Protein AF-0000000069239608 (afdb_homodimer)

Foldseek 3Di:
DPPPVPPPPDLVVCLQPQADDDALVVSVVVNCVSVVVDPDDDQVRSQVSSLVRYDPQLSVQLVVVPDDGNVVSSVSSNVSVVVVVVVVVVVVPPPPPPPPPPPPPPPPPPDPPPPPDD/DPPDVPPPPDLVVCLQPQADDDALVVSVVVNCVSVVVDPDDDQVRSQVSSLVRYDPQLSVQLVVVPDDGNVVSSVSSNVSVVVVVVVVVVVVPPPPPPPPPPPPPPPPPPDPPPPPDD

Secondary structure (DSSP, 8-state):
------S---HHHHHHH---SS-HHHHHHHHHHHHTT--S--HHHHHHHHHHTS-HHHHHHHHHH--SSHHHHHHHHHHHHHHHHHHHHHHHHHT-----------------------/------S---HHHHHHH---SS-HHHHHHHHHHHHTT--S--HHHHHHHHHHTS-HHHHHHHHHH--SSHHHHHHHHHHHHHHHHHHHHHHHHHT-----------------------

Structure (mmCIF, N/CA/C/O backbone):
data_AF-0000000069239608-model_v1
#
loop_
_entity.id
_entity.type
_entity.pdbx_description
1 polymer 'Retrotransposon gag domain-containing protein'
#
loop_
_atom_site.group_PDB
_atom_site.id
_atom_site.type_symbol
_atom_site.label_atom_id
_atom_site.label_alt_id
_atom_site.label_comp_id
_atom_site.label_asym_id
_atom_site.label_entity_id
_atom_site.label_seq_id
_atom_site.pdbx_PDB_ins_code
_atom_site.Cartn_x
_atom_site.Cartn_y
_atom_site.Cartn_z
_atom_site.occupancy
_atom_site.B_iso_or_equiv
_atom_site.auth_seq_id
_atom_site.auth_comp_id
_atom_site.auth_asym_id
_atom_site.auth_atom_id
_atom_site.pdbx_PDB_model_num
ATOM 1 N N . MET A 1 1 ? -9.203 -3.242 -34.031 1 23.41 1 MET A N 1
ATOM 2 C CA . MET A 1 1 ? -8.328 -4.07 -33.188 1 23.41 1 MET A CA 1
ATOM 3 C C . MET A 1 1 ? -8.484 -3.736 -31.719 1 23.41 1 MET A C 1
ATOM 5 O O . MET A 1 1 ? -8.289 -2.588 -31.312 1 23.41 1 MET A O 1
ATOM 9 N N . ARG A 1 2 ? -9.516 -4.086 -31.125 1 27.66 2 ARG A N 1
ATOM 10 C CA . ARG A 1 2 ? -9.797 -3.834 -29.719 1 27.66 2 ARG A CA 1
ATOM 11 C C . ARG A 1 2 ? -8.594 -4.195 -28.844 1 27.66 2 ARG A C 1
ATOM 13 O O . ARG A 1 2 ? -8.117 -5.332 -28.875 1 27.66 2 ARG A O 1
ATOM 20 N N . ILE A 1 3 ? -7.66 -3.359 -28.891 1 32.62 3 ILE A N 1
ATOM 21 C CA . ILE A 1 3 ? -6.465 -3.553 -28.078 1 32.62 3 ILE A CA 1
ATOM 22 C C . ILE A 1 3 ? -6.848 -4.184 -26.75 1 32.62 3 ILE A C 1
ATOM 24 O O . ILE A 1 3 ? -7.754 -3.703 -26.062 1 32.62 3 ILE A O 1
ATOM 28 N N . ALA A 1 4 ? -6.863 -5.414 -26.641 1 37.25 4 ALA A N 1
ATOM 29 C CA . ALA A 1 4 ? -7.031 -6.172 -25.406 1 37.25 4 ALA A CA 1
ATOM 30 C C . ALA A 1 4 ? -6.555 -5.371 -24.203 1 37.25 4 ALA A C 1
ATOM 32 O O . ALA A 1 4 ? -5.609 -4.586 -24.297 1 37.25 4 ALA A O 1
ATOM 33 N N . PRO A 1 5 ? -7.43 -4.898 -23.422 1 39.94 5 PRO A N 1
ATOM 34 C CA . PRO A 1 5 ? -6.934 -4.156 -22.266 1 39.94 5 PRO A CA 1
ATOM 35 C C . PRO A 1 5 ? -5.531 -4.594 -21.844 1 39.94 5 PRO A C 1
ATOM 37 O O . PRO A 1 5 ? -5.277 -5.789 -21.672 1 39.94 5 PRO A O 1
ATOM 40 N N . THR A 1 6 ? -4.43 -4.262 -22.609 1 42.94 6 THR A N 1
ATOM 41 C CA . THR A 1 6 ? -3.02 -4.547 -22.359 1 42.94 6 THR A CA 1
ATOM 42 C C . THR A 1 6 ? -2.797 -5.004 -20.922 1 42.94 6 THR A C 1
ATOM 44 O O . THR A 1 6 ? -3.752 -5.148 -20.156 1 42.94 6 THR A O 1
ATOM 47 N N . ALA A 1 7 ? -1.534 -4.512 -20.234 1 46.53 7 ALA A N 1
ATOM 48 C CA . ALA A 1 7 ? -0.983 -4.727 -18.906 1 46.53 7 ALA A CA 1
ATOM 49 C C . ALA A 1 7 ? -2.043 -4.496 -17.828 1 46.53 7 ALA A C 1
ATOM 51 O O . ALA A 1 7 ? -2.781 -3.512 -17.875 1 46.53 7 ALA A O 1
ATOM 52 N N . PHE A 1 8 ? -2.719 -5.621 -17.328 1 56 8 PHE A N 1
ATOM 53 C CA . PHE A 1 8 ? -3.787 -5.715 -16.344 1 56 8 PHE A CA 1
ATOM 54 C C . PHE A 1 8 ? -3.799 -4.492 -15.438 1 56 8 PHE A C 1
ATOM 56 O O . PHE A 1 8 ? -2.859 -4.27 -14.672 1 56 8 PHE A O 1
ATOM 63 N N . ASP A 1 9 ? -4.344 -3.398 -15.938 1 69.12 9 ASP A N 1
ATOM 64 C CA . ASP A 1 9 ? -4.621 -2.223 -15.117 1 69.12 9 ASP A CA 1
ATOM 65 C C . ASP A 1 9 ? -5.402 -2.598 -13.867 1 69.12 9 ASP A C 1
ATOM 67 O O . ASP A 1 9 ? -6.496 -3.164 -13.953 1 69.12 9 ASP A O 1
ATOM 71 N N . ASP A 1 10 ? -4.723 -2.744 -12.875 1 84.44 10 ASP A N 1
ATOM 72 C CA . ASP A 1 10 ? -5.352 -3.008 -11.578 1 84.44 10 ASP A CA 1
ATOM 73 C C . ASP A 1 10 ? -5.391 -1.746 -10.719 1 84.44 10 ASP A C 1
ATOM 75 O O . ASP A 1 10 ? -4.578 -1.59 -9.805 1 84.44 10 ASP A O 1
ATOM 79 N N . PRO A 1 11 ? -6.438 -0.891 -11.062 1 88.94 11 PRO A N 1
ATOM 80 C CA . PRO A 1 11 ? -6.547 0.342 -10.281 1 88.94 11 PRO A CA 1
ATOM 81 C C . PRO A 1 11 ? -6.648 0.078 -8.781 1 88.94 11 PRO A C 1
ATOM 83 O O . PRO A 1 11 ? -6.203 0.9 -7.973 1 88.94 11 PRO A O 1
ATOM 86 N N . ARG A 1 12 ? -7.211 -1.028 -8.484 1 91.25 12 ARG A N 1
ATOM 87 C CA . ARG A 1 12 ? -7.332 -1.377 -7.074 1 91.25 12 ARG A CA 1
ATOM 88 C C . ARG A 1 12 ? -5.961 -1.594 -6.441 1 91.25 12 ARG A C 1
ATOM 90 O O . ARG A 1 12 ? -5.668 -1.036 -5.383 1 91.25 12 ARG A O 1
ATOM 97 N N . GLY A 1 13 ? -5.199 -2.385 -7.16 1 92.12 13 GLY A N 1
ATOM 98 C CA . GLY A 1 13 ? -3.84 -2.602 -6.691 1 92.12 13 GLY A CA 1
ATOM 99 C C . GLY A 1 13 ? -3.029 -1.323 -6.602 1 92.12 13 GLY A C 1
ATOM 100 O O . GLY A 1 13 ? -2.293 -1.114 -5.637 1 92.12 13 GLY A O 1
ATOM 101 N N . LYS A 1 14 ? -3.188 -0.444 -7.555 1 93.38 14 LYS A N 1
ATOM 102 C CA . LYS A 1 14 ? -2.479 0.833 -7.566 1 93.38 14 LYS A CA 1
ATOM 103 C C . LYS A 1 14 ? -2.895 1.702 -6.383 1 93.38 14 LYS A C 1
ATOM 105 O O . LYS A 1 14 ? -2.055 2.363 -5.77 1 93.38 14 LYS A O 1
ATOM 110 N N . LEU A 1 15 ? -4.137 1.698 -6.059 1 95.88 15 LEU A N 1
ATOM 111 C CA . LEU A 1 15 ? -4.641 2.48 -4.938 1 95.88 15 LEU A CA 1
ATOM 112 C C . LEU A 1 15 ? -4.07 1.969 -3.619 1 95.88 15 LEU A C 1
ATOM 114 O O . LEU A 1 15 ? -3.645 2.76 -2.771 1 95.88 15 LEU A O 1
ATOM 118 N N . PHE A 1 16 ? -4.07 0.671 -3.484 1 95.25 16 PHE A N 1
ATOM 119 C CA . PHE A 1 16 ? -3.641 0.072 -2.227 1 95.25 16 PHE A CA 1
ATOM 120 C C . PHE A 1 16 ? -2.16 0.34 -1.976 1 95.25 16 PHE A C 1
ATOM 122 O O . PHE A 1 16 ? -1.738 0.501 -0.829 1 95.25 16 PHE A O 1
ATOM 129 N N . LYS A 1 17 ? -1.43 0.431 -3.023 1 95.31 17 LYS A N 1
ATOM 130 C CA . LYS A 1 17 ? 0.013 0.566 -2.85 1 95.31 17 LYS A CA 1
ATOM 131 C C . LYS A 1 17 ? 0.446 2.025 -2.955 1 95.31 17 LYS A C 1
ATOM 133 O O . LYS A 1 17 ? 1.619 2.348 -2.754 1 95.31 17 LYS A O 1
ATOM 138 N N . LEU A 1 18 ? -0.485 2.926 -3.223 1 96.31 18 LEU A N 1
ATOM 139 C CA . LEU A 1 18 ? -0.18 4.348 -3.359 1 96.31 18 LEU A CA 1
ATOM 140 C C . LEU A 1 18 ? 0.317 4.926 -2.037 1 96.31 18 LEU A C 1
ATOM 142 O O . LEU A 1 18 ? -0.26 4.656 -0.982 1 96.31 18 LEU A O 1
ATOM 146 N N . THR A 1 19 ? 1.419 5.609 -2.117 1 96.44 19 THR A N 1
ATOM 147 C CA . THR A 1 19 ? 1.979 6.293 -0.956 1 96.44 19 THR A CA 1
ATOM 148 C C . THR A 1 19 ? 2.332 7.734 -1.296 1 96.44 19 THR A C 1
ATOM 150 O O . THR A 1 19 ? 2.51 8.078 -2.467 1 96.44 19 THR A O 1
ATOM 153 N N . GLN A 1 20 ? 2.449 8.438 -0.273 1 95.44 20 GLN A N 1
ATOM 154 C CA . GLN A 1 20 ? 2.824 9.844 -0.424 1 95.44 20 GLN A CA 1
ATOM 155 C C . GLN A 1 20 ? 4.277 9.977 -0.875 1 95.44 20 GLN A C 1
ATOM 157 O O . GLN A 1 20 ? 5.191 9.5 -0.194 1 95.44 20 GLN A O 1
ATOM 162 N N . SER A 1 21 ? 4.484 10.695 -1.955 1 91.25 21 SER A N 1
ATOM 163 C CA . SER A 1 21 ? 5.84 10.867 -2.465 1 91.25 21 SER A CA 1
ATOM 164 C C . SER A 1 21 ? 6.324 12.305 -2.27 1 91.25 21 SER A C 1
ATOM 166 O O . SER A 1 21 ? 7.527 12.547 -2.145 1 91.25 21 SER A O 1
ATOM 168 N N . THR A 1 22 ? 5.406 13.258 -2.344 1 92.88 22 THR A N 1
ATOM 169 C CA . THR A 1 22 ? 5.797 14.648 -2.201 1 92.88 22 THR A CA 1
ATOM 170 C C . THR A 1 22 ? 4.957 15.344 -1.13 1 92.88 22 THR A C 1
ATOM 172 O O . THR A 1 22 ? 5.184 15.148 0.066 1 92.88 22 THR A O 1
ATOM 175 N N . THR A 1 23 ? 3.906 16.109 -1.593 1 94.62 23 THR A N 1
ATOM 176 C CA . THR A 1 23 ? 3.053 16.812 -0.647 1 94.62 23 THR A CA 1
ATOM 177 C C . THR A 1 23 ? 1.754 16.047 -0.407 1 94.62 23 THR A C 1
ATOM 179 O O . THR A 1 23 ? 1.366 15.211 -1.218 1 94.62 23 THR A O 1
ATOM 182 N N . VAL A 1 24 ? 1.089 16.406 0.625 1 97.38 24 VAL A N 1
ATOM 183 C CA . VAL A 1 24 ? -0.197 15.797 0.953 1 97.38 24 VAL A CA 1
ATOM 184 C C . VAL A 1 24 ? -1.214 16.125 -0.139 1 97.38 24 VAL A C 1
ATOM 186 O O . VAL A 1 24 ? -2.033 15.273 -0.502 1 97.38 24 VAL A O 1
ATOM 189 N N . THR A 1 25 ? -1.153 17.328 -0.672 1 96.44 25 THR A N 1
ATOM 190 C CA . THR A 1 25 ? -2.086 17.75 -1.71 1 96.44 25 THR A CA 1
ATOM 191 C C . THR A 1 25 ? -1.919 16.906 -2.967 1 96.44 25 THR A C 1
ATOM 193 O O . THR A 1 25 ? -2.906 16.453 -3.553 1 96.44 25 THR A O 1
ATOM 196 N N . THR A 1 26 ? -0.69 16.719 -3.416 1 97.25 26 THR A N 1
ATOM 197 C CA . THR A 1 26 ? -0.428 15.883 -4.582 1 97.25 26 THR A CA 1
ATOM 198 C C . THR A 1 26 ? -0.883 14.445 -4.328 1 97.25 26 THR A C 1
ATOM 200 O O . THR A 1 26 ? -1.518 13.828 -5.188 1 97.25 26 THR A O 1
ATOM 203 N N . TYR A 1 27 ? -0.475 13.961 -3.217 1 97.75 27 TYR A N 1
ATOM 204 C CA . TYR A 1 27 ? -0.875 12.617 -2.826 1 97.75 27 TYR A CA 1
ATOM 205 C C . TYR A 1 27 ? -2.393 12.469 -2.838 1 97.75 27 TYR A C 1
ATOM 207 O O . TYR A 1 27 ? -2.924 11.484 -3.346 1 97.75 27 TYR A O 1
ATOM 215 N N . LEU A 1 28 ? -3.164 13.414 -2.242 1 97.94 28 LEU A N 1
ATOM 216 C CA . LEU A 1 28 ? -4.621 13.383 -2.203 1 97.94 28 LEU A CA 1
ATOM 217 C C . LEU A 1 28 ? -5.203 13.344 -3.613 1 97.94 28 LEU A C 1
ATOM 219 O O . LEU A 1 28 ? -6.137 12.594 -3.885 1 97.94 28 LEU A O 1
ATOM 223 N N . THR A 1 29 ? -4.684 14.156 -4.461 1 97.69 29 THR A N 1
ATOM 224 C CA . THR A 1 29 ? -5.164 14.211 -5.84 1 97.69 29 THR A CA 1
ATOM 225 C C . THR A 1 29 ? -5 12.859 -6.527 1 97.69 29 THR A C 1
ATOM 227 O O . THR A 1 29 ? -5.93 12.367 -7.164 1 97.69 29 THR A O 1
ATOM 230 N N . GLU A 1 30 ? -3.842 12.25 -6.449 1 97.5 30 GLU A N 1
ATOM 231 C CA . GLU A 1 30 ? -3.586 10.938 -7.031 1 97.5 30 GLU A CA 1
ATOM 232 C C . GLU A 1 30 ? -4.516 9.883 -6.441 1 97.5 30 GLU A C 1
ATOM 234 O O . GLU A 1 30 ? -5.027 9.023 -7.164 1 97.5 30 GLU A O 1
ATOM 239 N N . PHE A 1 31 ? -4.695 9.961 -5.18 1 97.75 31 PHE A N 1
ATOM 240 C CA . PHE A 1 31 ? -5.559 9.023 -4.473 1 97.75 31 PHE A CA 1
ATOM 241 C C . PHE A 1 31 ? -6.992 9.117 -4.98 1 97.75 31 PHE A C 1
ATOM 243 O O . PHE A 1 31 ? -7.625 8.102 -5.266 1 97.75 31 PHE A O 1
ATOM 250 N N . GLU A 1 32 ? -7.504 10.305 -5.078 1 97.06 32 GLU A N 1
ATOM 251 C CA . GLU A 1 32 ? -8.883 10.523 -5.5 1 97.06 32 GLU A CA 1
ATOM 252 C C . GLU A 1 32 ? -9.102 10.062 -6.941 1 97.06 32 GLU A C 1
ATOM 254 O O . GLU A 1 32 ? -10.156 9.523 -7.273 1 97.06 32 GLU A O 1
ATOM 259 N N . VAL A 1 33 ? -8.141 10.273 -7.773 1 96.44 33 VAL A N 1
ATOM 260 C CA . VAL A 1 33 ? -8.227 9.836 -9.164 1 96.44 33 VAL A CA 1
ATOM 261 C C . VAL A 1 33 ? -8.414 8.32 -9.219 1 96.44 33 VAL A C 1
ATOM 263 O O . VAL A 1 33 ? -9.266 7.824 -9.961 1 96.44 33 VAL A O 1
ATOM 266 N N . LEU A 1 34 ? -7.691 7.629 -8.445 1 95.69 34 LEU A N 1
ATOM 267 C CA . LEU A 1 34 ? -7.77 6.176 -8.422 1 95.69 34 LEU A CA 1
ATOM 268 C C . LEU A 1 34 ? -9.047 5.711 -7.727 1 95.69 34 LEU A C 1
ATOM 270 O O . LEU A 1 34 ? -9.727 4.805 -8.219 1 95.69 34 LEU A O 1
ATOM 274 N N . ALA A 1 35 ? -9.344 6.352 -6.562 1 96 35 ALA A N 1
ATOM 275 C CA . ALA A 1 35 ? -10.516 5.961 -5.777 1 96 35 ALA A CA 1
ATOM 276 C C . ALA A 1 35 ? -11.797 6.121 -6.586 1 96 35 ALA A C 1
ATOM 278 O O . ALA A 1 35 ? -12.734 5.332 -6.438 1 96 35 ALA A O 1
ATOM 279 N N . ASN A 1 36 ? -11.828 7.074 -7.371 1 94.81 36 ASN A N 1
ATOM 280 C CA . ASN A 1 36 ? -13.023 7.359 -8.164 1 94.81 36 ASN A CA 1
ATOM 281 C C . ASN A 1 36 ? -13.234 6.312 -9.25 1 94.81 36 ASN A C 1
ATOM 283 O O . ASN A 1 36 ? -14.336 6.18 -9.789 1 94.81 36 ASN A O 1
ATOM 287 N N . ARG A 1 37 ? -12.211 5.633 -9.562 1 91.25 37 ARG A N 1
ATOM 288 C CA . ARG A 1 37 ? -12.305 4.59 -10.578 1 91.25 37 ARG A CA 1
ATOM 289 C C . ARG A 1 37 ? -12.773 3.273 -9.969 1 91.25 37 ARG A C 1
ATOM 291 O O . ARG A 1 37 ? -13.109 2.334 -10.695 1 91.25 37 ARG A O 1
ATOM 298 N N . LEU A 1 38 ? -12.773 3.32 -8.711 1 89.69 38 LEU A N 1
ATOM 299 C CA . LEU A 1 38 ? -13.039 2.049 -8.047 1 89.69 38 LEU A CA 1
ATOM 300 C C . LEU A 1 38 ? -14.461 2.01 -7.5 1 89.69 38 LEU A C 1
ATOM 302 O O . LEU A 1 38 ? -15.008 3.043 -7.113 1 89.69 38 LEU A O 1
ATOM 306 N N . GLU A 1 39 ? -15 0.802 -7.582 1 85.75 39 GLU A N 1
ATOM 307 C CA . GLU A 1 39 ? -16.281 0.527 -6.949 1 85.75 39 GLU A CA 1
ATOM 308 C C . GLU A 1 39 ? -16.172 -0.595 -5.922 1 85.75 39 GLU A C 1
ATOM 310 O O . GLU A 1 39 ? -15.281 -1.445 -6.023 1 85.75 39 GLU A O 1
ATOM 315 N N . GLY A 1 40 ? -17 -0.472 -4.855 1 86.69 40 GLY A N 1
ATOM 316 C CA . GLY A 1 40 ? -17.125 -1.608 -3.957 1 86.69 40 GLY A CA 1
ATOM 317 C C . GLY A 1 40 ? -16.297 -1.471 -2.697 1 86.69 40 GLY A C 1
ATOM 318 O O . GLY A 1 40 ? -16.406 -2.287 -1.781 1 86.69 40 GLY A O 1
ATOM 319 N N . LEU A 1 41 ? -15.43 -0.512 -2.594 1 89.31 41 LEU A N 1
ATOM 320 C CA . LEU A 1 41 ? -14.688 -0.279 -1.357 1 89.31 41 LEU A CA 1
ATOM 321 C C . LEU A 1 41 ? -15.477 0.635 -0.42 1 89.31 41 LEU A C 1
ATOM 323 O O . LEU A 1 41 ? -16.078 1.617 -0.862 1 89.31 41 LEU A O 1
ATOM 327 N N . SER A 1 42 ? -15.5 0.244 0.789 1 90.75 42 SER A N 1
ATOM 328 C CA . SER A 1 42 ? -16.172 1.074 1.777 1 90.75 42 SER A CA 1
ATOM 329 C C . SER A 1 42 ? -15.398 2.354 2.057 1 90.75 42 SER A C 1
ATOM 331 O O . SER A 1 42 ? -14.18 2.406 1.84 1 90.75 42 SER A O 1
ATOM 333 N N . ASP A 1 43 ? -16.078 3.348 2.658 1 91.81 43 ASP A N 1
ATOM 334 C CA . ASP A 1 43 ? -15.43 4.598 3.037 1 91.81 43 ASP A CA 1
ATOM 335 C C . ASP A 1 43 ? -14.367 4.363 4.105 1 91.81 43 ASP A C 1
ATOM 337 O O . ASP A 1 43 ? -13.328 5.027 4.113 1 91.81 43 ASP A O 1
ATOM 341 N N . ALA A 1 44 ? -14.656 3.451 4.898 1 91.31 44 ALA A N 1
ATOM 342 C CA . ALA A 1 44 ? -13.711 3.129 5.965 1 91.31 44 ALA A CA 1
ATOM 343 C C . ALA A 1 44 ? -12.438 2.516 5.402 1 91.31 44 ALA A C 1
ATOM 345 O O . ALA A 1 44 ? -11.336 2.824 5.867 1 91.31 44 ALA A O 1
ATOM 346 N N . ASP A 1 45 ? -12.641 1.66 4.41 1 92.38 45 ASP A N 1
ATOM 347 C CA . ASP A 1 45 ? -11.477 1.046 3.775 1 92.38 45 ASP A CA 1
ATOM 348 C C . ASP A 1 45 ? -10.648 2.084 3.025 1 92.38 45 ASP A C 1
ATOM 350 O O . ASP A 1 45 ? -9.422 2.068 3.088 1 92.38 45 ASP A O 1
ATOM 354 N N . LEU A 1 46 ? -11.352 2.971 2.395 1 95 46 LEU A N 1
ATOM 355 C CA . LEU A 1 46 ? -10.672 4.023 1.654 1 95 46 LEU A CA 1
ATOM 356 C C . LEU A 1 46 ? -9.922 4.953 2.602 1 95 46 LEU A C 1
ATOM 358 O O . LEU A 1 46 ? -8.789 5.363 2.312 1 95 46 LEU A O 1
ATOM 362 N N . LEU A 1 47 ? -10.516 5.25 3.678 1 95.94 47 LEU A N 1
ATOM 363 C CA . LEU A 1 47 ? -9.875 6.109 4.672 1 95.94 47 LEU A CA 1
ATOM 364 C C . LEU A 1 47 ? -8.617 5.457 5.227 1 95.94 47 LEU A C 1
ATOM 366 O O . LEU A 1 47 ? -7.566 6.098 5.309 1 95.94 47 LEU A O 1
ATOM 370 N N . SER A 1 48 ? -8.711 4.223 5.609 1 94.44 48 SER A N 1
ATOM 371 C CA . SER A 1 48 ? -7.555 3.496 6.125 1 94.44 48 SER A CA 1
ATOM 372 C C . SER A 1 48 ? -6.434 3.436 5.094 1 94.44 48 SER A C 1
ATOM 374 O O . SER A 1 48 ? -5.258 3.584 5.438 1 94.44 48 SER A O 1
ATOM 376 N N . CYS A 1 49 ? -6.801 3.191 3.859 1 96.06 49 CYS A N 1
ATOM 377 C CA . CYS A 1 49 ? -5.832 3.145 2.771 1 96.06 49 CYS A CA 1
ATOM 378 C C . CYS A 1 49 ? -5.129 4.484 2.609 1 96.06 49 CYS A C 1
ATOM 380 O O . CYS A 1 49 ? -3.91 4.535 2.428 1 96.06 49 CYS A O 1
ATOM 382 N N . PHE A 1 50 ? -5.855 5.578 2.697 1 97.62 50 PHE A N 1
ATOM 383 C CA . PHE A 1 50 ? -5.289 6.914 2.568 1 97.62 50 PHE A CA 1
ATOM 384 C C . PHE A 1 50 ? -4.309 7.199 3.699 1 97.62 50 PHE A C 1
ATOM 386 O O . PHE A 1 50 ? -3.17 7.605 3.455 1 97.62 50 PHE A O 1
ATOM 393 N N . ILE A 1 51 ? -4.758 6.961 4.844 1 96.94 51 ILE A N 1
ATOM 394 C CA . ILE A 1 51 ? -3.971 7.297 6.023 1 96.94 51 ILE A CA 1
ATOM 395 C C . ILE A 1 51 ? -2.682 6.477 6.035 1 96.94 51 ILE A C 1
ATOM 397 O O . ILE A 1 51 ? -1.603 7.008 6.309 1 96.94 51 ILE A O 1
ATOM 401 N N . SER A 1 52 ? -2.812 5.23 5.699 1 95.94 52 SER A N 1
ATOM 402 C CA . SER A 1 52 ? -1.662 4.336 5.75 1 95.94 52 SER A CA 1
ATOM 403 C C . SER A 1 52 ? -0.621 4.715 4.699 1 95.94 52 SER A C 1
ATOM 405 O O . SER A 1 52 ? 0.522 4.254 4.758 1 95.94 52 SER A O 1
ATOM 407 N N . GLY A 1 53 ? -1.021 5.5 3.711 1 97.44 53 GLY A N 1
ATOM 408 C CA . GLY A 1 53 ? -0.107 5.902 2.656 1 97.44 53 GLY A CA 1
ATOM 409 C C . GLY A 1 53 ? 0.638 7.184 2.969 1 97.44 53 GLY A C 1
ATOM 410 O O . GLY A 1 53 ? 1.529 7.59 2.221 1 97.44 53 GLY A O 1
ATOM 411 N N . LEU A 1 54 ? 0.375 7.816 4.043 1 96.56 54 LEU A N 1
ATOM 412 C CA . LEU A 1 54 ? 1.037 9.055 4.441 1 96.56 54 LEU A CA 1
ATOM 413 C C . LEU A 1 54 ? 2.463 8.781 4.91 1 96.56 54 LEU A C 1
ATOM 415 O O . LEU A 1 54 ? 2.756 7.699 5.422 1 96.56 54 LEU A O 1
ATOM 419 N N . LYS A 1 55 ? 3.289 9.812 4.809 1 94.69 55 LYS A N 1
ATOM 420 C CA . LYS A 1 55 ? 4.648 9.719 5.332 1 94.69 55 LYS A CA 1
ATOM 421 C C . LYS A 1 55 ? 4.641 9.523 6.844 1 94.69 55 LYS A C 1
ATOM 423 O O . LYS A 1 55 ? 3.77 10.055 7.539 1 94.69 55 LYS A O 1
ATOM 428 N N . SER A 1 56 ? 5.664 8.984 7.328 1 91.12 56 SER A N 1
ATOM 429 C CA . SER A 1 56 ? 5.738 8.547 8.719 1 91.12 56 SER A CA 1
ATOM 430 C C . SER A 1 56 ? 5.52 9.719 9.672 1 91.12 56 S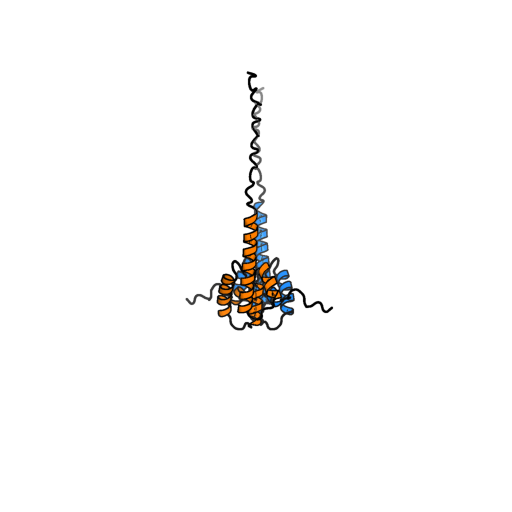ER A C 1
ATOM 432 O O . SER A 1 56 ? 4.781 9.594 10.656 1 91.12 56 SER A O 1
ATOM 434 N N . ASN A 1 57 ? 6.152 10.828 9.414 1 87.75 57 ASN A N 1
ATOM 435 C CA . ASN A 1 57 ? 6.047 11.977 10.297 1 87.75 57 ASN A CA 1
ATOM 436 C C . ASN A 1 57 ? 4.629 12.547 10.312 1 87.75 57 ASN A C 1
ATOM 438 O O . ASN A 1 57 ? 4.195 13.125 11.312 1 87.75 57 ASN A O 1
ATOM 442 N N . VAL A 1 58 ? 3.928 12.406 9.234 1 94.31 58 VAL A N 1
ATOM 443 C CA . VAL A 1 58 ? 2.561 12.898 9.102 1 94.31 58 VAL A CA 1
ATOM 444 C C . VAL A 1 58 ? 1.577 11.836 9.594 1 94.31 58 VAL A C 1
ATOM 446 O O . VAL A 1 58 ? 0.622 12.148 10.305 1 94.31 58 VAL A O 1
ATOM 449 N N . LEU A 1 59 ? 1.883 10.656 9.258 1 93.81 59 LEU A N 1
ATOM 450 C CA . LEU A 1 59 ? 1.031 9.508 9.547 1 93.81 59 LEU A CA 1
ATOM 451 C C . LEU A 1 59 ? 0.732 9.414 11.039 1 93.81 59 LEU A C 1
ATOM 453 O O . LEU A 1 59 ? -0.432 9.352 11.438 1 93.81 59 LEU A O 1
ATOM 457 N N . HIS A 1 60 ? 1.73 9.43 11.883 1 91.06 60 HIS A N 1
ATOM 458 C CA . HIS A 1 60 ? 1.577 9.227 13.32 1 91.06 60 HIS A CA 1
ATOM 459 C C . HIS A 1 60 ? 0.686 10.305 13.938 1 91.06 60 HIS A C 1
ATOM 461 O O . HIS A 1 60 ? -0.142 10.008 14.797 1 91.06 60 HIS A O 1
ATOM 467 N N . GLU A 1 61 ? 0.852 11.453 13.477 1 91.69 61 GLU A N 1
ATOM 468 C CA . GLU A 1 61 ? 0.066 12.562 14.008 1 91.69 61 GLU A CA 1
ATOM 469 C C . GLU A 1 61 ? -1.394 12.461 13.57 1 91.69 61 GLU A C 1
ATOM 471 O O . GLU A 1 61 ? -2.301 12.742 14.359 1 91.69 61 GLU A O 1
ATOM 476 N N . VAL A 1 62 ? -1.556 12.086 12.359 1 95.44 62 VAL A N 1
ATOM 477 C CA . VAL A 1 62 ? -2.912 11.992 11.836 1 95.44 62 VAL A CA 1
ATOM 478 C C . VAL A 1 62 ? -3.652 10.844 12.523 1 95.44 62 VAL A C 1
ATOM 480 O O . VAL A 1 62 ? -4.801 11 12.938 1 95.44 62 VAL A O 1
ATOM 483 N N . VAL A 1 63 ? -2.998 9.75 12.711 1 92.81 63 VAL A N 1
ATOM 484 C CA . VAL A 1 63 ? -3.604 8.586 13.344 1 92.81 63 VAL A CA 1
ATOM 485 C C . VAL A 1 63 ? -4.004 8.922 14.781 1 92.81 63 VAL A C 1
ATOM 487 O O . VAL A 1 63 ? -5.066 8.508 15.25 1 92.81 63 VAL A O 1
ATOM 490 N N . ALA A 1 64 ? -3.195 9.664 15.461 1 91.44 64 ALA A N 1
ATOM 491 C CA . ALA A 1 64 ? -3.447 10.047 16.844 1 91.44 64 ALA A CA 1
ATOM 492 C C . ALA A 1 64 ? -4.746 10.836 16.969 1 91.44 64 ALA A C 1
ATOM 494 O O . ALA A 1 64 ? -5.418 10.781 18.016 1 91.44 64 ALA A O 1
ATOM 495 N N . GLN A 1 65 ? -5.078 11.508 15.961 1 93.62 65 GLN A N 1
ATOM 496 C CA . GLN A 1 65 ? -6.258 12.367 16 1 93.62 65 GLN A CA 1
ATOM 497 C C . GLN A 1 65 ? -7.496 11.617 15.508 1 93.62 65 GLN A C 1
ATOM 499 O O . GLN A 1 65 ? -8.609 12.156 15.547 1 93.62 65 GLN A O 1
ATOM 504 N N . GLN A 1 66 ? -7.375 10.469 14.953 1 92.25 66 GLN A N 1
ATOM 505 C CA . GLN A 1 66 ? -8.438 9.531 14.578 1 92.25 66 GLN A CA 1
ATOM 506 C C . GLN A 1 66 ? -9.469 10.203 13.672 1 92.25 66 GLN A C 1
ATOM 508 O O . GLN A 1 66 ? -10.648 10.273 14.016 1 92.25 66 GLN A O 1
ATOM 513 N N . PRO A 1 67 ? -9.062 10.648 12.523 1 95.25 67 PRO A N 1
ATOM 514 C CA . PRO A 1 67 ? -10.039 11.25 11.617 1 95.25 67 PRO A CA 1
ATOM 515 C C . PRO A 1 67 ? -11.094 10.25 11.133 1 95.25 67 PRO A C 1
ATOM 517 O O . PRO A 1 67 ? -10.805 9.055 11.031 1 95.25 67 PRO A O 1
ATOM 520 N N . THR A 1 68 ? -12.297 10.797 10.734 1 95.06 68 THR A N 1
ATOM 521 C CA . THR A 1 68 ? -13.406 9.93 10.367 1 95.06 68 THR A CA 1
ATOM 522 C C . THR A 1 68 ? -13.719 10.047 8.875 1 95.06 68 THR A C 1
ATOM 524 O O . THR A 1 68 ? -14.656 9.422 8.375 1 95.06 68 THR A O 1
ATOM 527 N N . SER A 1 69 ? -12.984 10.875 8.188 1 96.56 69 SER A N 1
ATOM 528 C CA . SER A 1 69 ? -13.148 11.039 6.742 1 96.56 69 SER A CA 1
ATOM 529 C C . SER A 1 69 ? -11.82 11.383 6.074 1 96.56 69 SER A C 1
ATOM 531 O O . SER A 1 69 ? -10.898 11.875 6.727 1 96.56 69 SER A O 1
ATOM 533 N N . ILE A 1 70 ? -11.773 11.148 4.793 1 97 70 ILE A N 1
ATOM 534 C CA . ILE A 1 70 ? -10.555 11.422 4.039 1 97 70 ILE A CA 1
ATOM 535 C C . ILE A 1 70 ? -10.281 12.922 4.027 1 97 70 ILE A C 1
ATOM 537 O O . ILE A 1 70 ? -9.133 13.352 4.148 1 97 70 ILE A O 1
ATOM 541 N N . SER A 1 71 ? -11.352 13.719 3.861 1 97.25 71 SER A N 1
ATOM 542 C CA . SER A 1 71 ? -11.195 15.172 3.85 1 97.25 71 SER A CA 1
ATOM 543 C C . SER A 1 71 ? -10.594 15.672 5.156 1 97.25 71 SER A C 1
ATOM 545 O O . SER A 1 71 ? -9.695 16.516 5.148 1 97.25 71 SER A O 1
ATOM 547 N N . LEU A 1 72 ? -11.062 15.195 6.219 1 97.25 72 LEU A N 1
ATOM 548 C CA . LEU A 1 72 ? -10.531 15.57 7.523 1 97.25 72 LEU A CA 1
ATOM 549 C C . LEU A 1 72 ? -9.094 15.086 7.688 1 97.25 72 LEU A C 1
ATOM 551 O O . LEU A 1 72 ? -8.234 15.844 8.156 1 97.25 72 LEU A O 1
ATOM 555 N N . ALA A 1 73 ? -8.867 13.867 7.309 1 97.81 73 ALA A N 1
ATOM 556 C CA . ALA A 1 73 ? -7.512 13.312 7.371 1 97.81 73 ALA A CA 1
ATOM 557 C C . ALA A 1 73 ? -6.535 14.172 6.566 1 97.81 73 ALA A C 1
ATOM 559 O O . ALA A 1 73 ? -5.438 14.477 7.035 1 97.81 73 ALA A O 1
ATOM 560 N N . ALA A 1 74 ? -6.98 14.531 5.387 1 98.19 74 ALA A N 1
ATOM 561 C CA . ALA A 1 74 ? -6.145 15.352 4.512 1 98.19 74 ALA A CA 1
ATOM 562 C C . ALA A 1 74 ? -5.867 16.719 5.145 1 98.19 74 ALA A C 1
ATOM 564 O O . ALA A 1 74 ? -4.746 17.219 5.062 1 98.19 74 ALA A O 1
ATOM 565 N N . GLY A 1 75 ? -6.844 17.312 5.734 1 97.81 75 GLY A N 1
ATOM 566 C CA . GLY A 1 75 ? -6.66 18.578 6.414 1 97.81 75 GLY A CA 1
ATOM 567 C C . GLY A 1 75 ? -5.648 18.516 7.543 1 97.81 75 GLY A C 1
ATOM 568 O O . GLY A 1 75 ? -4.77 19.375 7.648 1 97.81 75 GLY A O 1
ATOM 569 N N . LEU A 1 76 ? -5.797 17.531 8.336 1 97.19 76 LEU A N 1
ATOM 570 C CA . LEU A 1 76 ? -4.863 17.312 9.438 1 97.19 76 LEU A CA 1
ATOM 571 C C . LEU A 1 76 ? -3.451 17.078 8.914 1 97.19 76 LEU A C 1
ATOM 573 O O . LEU A 1 76 ? -2.484 17.609 9.461 1 97.19 76 LEU A O 1
ATOM 577 N N . ALA A 1 77 ? -3.373 16.281 7.906 1 97.88 77 ALA A N 1
ATOM 578 C CA . ALA A 1 77 ? -2.078 15.945 7.32 1 97.88 77 ALA A CA 1
ATOM 579 C C . ALA A 1 77 ? -1.388 17.188 6.773 1 97.88 77 ALA A C 1
ATOM 581 O O . ALA A 1 77 ? -0.178 17.359 6.945 1 97.88 77 ALA A O 1
ATOM 582 N N . ARG A 1 78 ? -2.148 18.016 6.102 1 97.12 78 ARG A N 1
ATOM 583 C CA . ARG A 1 78 ? -1.587 19.25 5.551 1 97.12 78 ARG A CA 1
ATOM 584 C C . ARG A 1 78 ? -1.063 20.156 6.664 1 97.12 78 ARG A C 1
ATOM 586 O O . ARG A 1 78 ? -0.019 20.781 6.512 1 97.12 78 ARG A O 1
ATOM 593 N N . LEU A 1 79 ? -1.787 20.266 7.723 1 95.25 79 LEU A N 1
ATOM 594 C CA . LEU A 1 79 ? -1.363 21.062 8.867 1 95.25 79 LEU A CA 1
ATOM 595 C C . LEU A 1 79 ? -0.043 20.547 9.43 1 95.25 79 LEU A C 1
ATOM 597 O O . LEU A 1 79 ? 0.847 21.344 9.758 1 95.25 79 LEU A O 1
ATOM 601 N N . GLN A 1 80 ? 0.057 19.266 9.523 1 93.88 80 GLN A N 1
ATOM 602 C CA . GLN A 1 80 ? 1.278 18.641 10.039 1 93.88 80 GLN A CA 1
ATOM 603 C C . GLN A 1 80 ? 2.453 18.875 9.094 1 93.88 80 GLN A C 1
ATOM 605 O O . GLN A 1 80 ? 3.578 19.109 9.539 1 93.88 80 GLN A O 1
ATOM 610 N N . GLU A 1 81 ? 2.197 18.734 7.828 1 93.38 81 GLU A N 1
ATOM 611 C CA . GLU A 1 81 ? 3.223 19 6.824 1 93.38 81 GLU A CA 1
ATOM 612 C C . GLU A 1 81 ? 3.77 20.422 6.961 1 93.38 81 GLU A C 1
ATOM 614 O O . GLU A 1 81 ? 4.98 20.641 6.887 1 93.38 81 GLU A O 1
ATOM 619 N N . ASP A 1 82 ? 2.875 21.406 7.148 1 91.75 82 ASP A N 1
ATOM 620 C CA . ASP A 1 82 ? 3.252 22.797 7.32 1 91.75 82 ASP A CA 1
ATOM 621 C C . ASP A 1 82 ? 4.105 22.984 8.57 1 91.75 82 ASP A C 1
ATOM 623 O O . ASP A 1 82 ? 5.062 23.766 8.562 1 91.75 82 ASP A O 1
ATOM 627 N N . LYS A 1 83 ? 3.75 22.312 9.555 1 89.31 83 LYS A N 1
ATOM 628 C CA . LYS A 1 83 ? 4.492 22.406 10.812 1 89.31 83 LYS A CA 1
ATOM 629 C C . LYS A 1 83 ? 5.922 21.906 10.641 1 89.31 83 LYS A C 1
ATOM 631 O O . LYS A 1 83 ? 6.867 22.5 11.156 1 89.31 83 LYS A O 1
ATOM 636 N N . PHE A 1 84 ? 6.082 20.875 9.914 1 85.69 84 PHE A N 1
ATOM 637 C CA . PHE A 1 84 ? 7.406 20.281 9.711 1 85.69 84 PHE A CA 1
ATOM 638 C C . PHE A 1 84 ? 8.25 21.172 8.797 1 85.69 84 PHE A C 1
ATOM 640 O O . PHE A 1 84 ? 9.461 21.281 8.984 1 85.69 84 PHE A O 1
ATOM 647 N N . GLN A 1 85 ? 7.645 21.688 7.84 1 82.62 85 GLN A N 1
ATOM 648 C CA . GLN A 1 85 ? 8.367 22.609 6.957 1 82.62 85 GLN A CA 1
ATOM 649 C C . GLN A 1 85 ? 8.844 23.844 7.707 1 82.62 85 GLN A C 1
ATOM 651 O O . GLN A 1 85 ? 9.945 24.344 7.465 1 82.62 85 GLN A O 1
ATOM 656 N N . ASP A 1 86 ? 8.07 24.281 8.602 1 81.69 86 ASP A N 1
ATOM 657 C CA . ASP A 1 86 ? 8.43 25.438 9.438 1 81.69 86 ASP A CA 1
ATOM 658 C C . ASP A 1 86 ? 9.609 25.094 10.344 1 81.69 86 ASP A C 1
ATOM 660 O O . ASP A 1 86 ? 10.508 25.922 10.539 1 81.69 86 ASP A O 1
ATOM 664 N N . LEU A 1 87 ? 9.617 23.938 10.773 1 77.88 87 LEU A N 1
ATOM 665 C CA . LEU A 1 87 ? 10.695 23.484 11.641 1 77.88 87 LEU A CA 1
ATOM 666 C C . LEU A 1 87 ? 11.984 23.297 10.852 1 77.88 87 LEU A C 1
ATOM 668 O O . LEU A 1 87 ? 13.062 23.656 11.328 1 77.88 87 LEU A O 1
ATOM 672 N N . ALA A 1 88 ? 11.812 22.781 9.734 1 74.56 88 ALA A N 1
ATOM 673 C CA . ALA A 1 88 ? 12.977 22.594 8.875 1 74.56 88 ALA A CA 1
ATOM 674 C C . ALA A 1 88 ? 13.562 23.938 8.438 1 74.56 88 ALA A C 1
ATOM 676 O O . ALA A 1 88 ? 14.781 24.109 8.391 1 74.56 88 ALA A O 1
ATOM 677 N N . HIS A 1 89 ? 12.766 24.891 8.219 1 77.25 89 HIS A N 1
ATOM 678 C CA . HIS A 1 89 ? 13.203 26.234 7.836 1 77.25 89 HIS A CA 1
ATOM 679 C C . HIS A 1 89 ? 13.82 26.969 9.016 1 77.25 89 HIS A C 1
ATOM 681 O O . HIS A 1 89 ? 14.812 27.688 8.859 1 77.25 89 HIS A O 1
ATOM 687 N N . ALA A 1 90 ? 13.414 26.781 10.125 1 75.38 90 ALA A N 1
ATOM 688 C CA . ALA A 1 90 ? 13.953 27.406 11.328 1 75.38 90 ALA A CA 1
ATOM 689 C C . ALA A 1 90 ? 15.336 26.859 11.664 1 75.38 90 ALA A C 1
ATOM 691 O O . ALA A 1 90 ? 16.219 27.594 12.109 1 75.38 90 ALA A O 1
ATOM 692 N N . SER A 1 91 ? 15.523 25.672 11.508 1 70.25 91 SER A N 1
ATOM 693 C CA . SER A 1 91 ? 16.797 25.031 11.82 1 70.25 91 SER A CA 1
ATOM 694 C C . SER A 1 91 ? 17.875 25.453 10.828 1 70.25 91 SER A C 1
ATOM 696 O O . SER A 1 91 ? 19.062 25.516 11.188 1 70.25 91 SER A O 1
ATOM 698 N N . CYS A 1 92 ? 17.547 25.734 9.68 1 69 92 CYS A N 1
ATOM 699 C CA . CYS A 1 92 ? 18.531 26.156 8.688 1 69 92 CYS A CA 1
ATOM 700 C C . CYS A 1 92 ? 18.891 27.625 8.852 1 69 92 CYS A C 1
ATOM 702 O O . CYS A 1 92 ? 20 28.047 8.562 1 69 92 CYS A O 1
ATOM 704 N N . SER A 1 93 ? 18.047 28.469 9.281 1 64.62 93 SER A N 1
ATOM 705 C CA . SER A 1 93 ? 18.328 29.906 9.391 1 64.62 93 SER A CA 1
ATOM 706 C C . SER A 1 93 ? 19.344 30.188 10.5 1 64.62 93 SER A C 1
ATOM 708 O O . SER A 1 93 ? 20.062 31.172 10.445 1 64.62 93 SER A O 1
ATOM 710 N N . HIS A 1 94 ? 19.359 29.391 11.523 1 56.75 94 HIS A N 1
ATOM 711 C CA . HIS A 1 94 ? 20.219 29.828 12.617 1 56.75 94 HIS A CA 1
ATOM 712 C C . HIS A 1 94 ? 21.688 29.781 12.219 1 56.75 94 HIS A C 1
ATOM 714 O O . HIS A 1 94 ? 22.516 30.516 12.766 1 56.75 94 HIS A O 1
ATOM 720 N N . SER A 1 95 ? 22.016 28.656 11.688 1 54.47 95 SER A N 1
ATOM 721 C CA . SER A 1 95 ? 23.438 28.453 11.945 1 54.47 95 SER A CA 1
ATOM 722 C C . SER A 1 95 ? 24.297 29.453 11.172 1 54.47 95 SER A C 1
ATOM 724 O O . SER A 1 95 ? 25.531 29.328 11.133 1 54.47 95 SER A O 1
ATOM 726 N N . SER A 1 96 ? 23.734 30.016 10.133 1 54.12 96 SER A N 1
ATOM 727 C CA . SER A 1 96 ? 24.797 30.75 9.477 1 54.12 96 SER A CA 1
ATOM 728 C C . SER A 1 96 ? 25.25 31.953 10.312 1 54.12 96 SER A C 1
ATOM 730 O O . SER A 1 96 ? 24.672 33.031 10.211 1 54.12 96 SER A O 1
ATOM 732 N N . MET A 1 97 ? 25.266 31.781 11.641 1 53.88 97 MET A N 1
ATOM 733 C CA . MET A 1 97 ? 25.922 32.906 12.297 1 53.88 97 MET A CA 1
ATOM 734 C C . MET A 1 97 ? 27.266 33.219 11.641 1 53.88 97 MET A C 1
ATOM 736 O O . MET A 1 97 ? 28.094 32.312 11.438 1 53.88 97 MET A O 1
ATOM 740 N N . PRO A 1 98 ? 27.344 34.219 10.891 1 54.06 98 PRO A N 1
ATOM 741 C CA . PRO A 1 98 ? 28.656 34.625 10.359 1 54.06 98 PRO A CA 1
ATOM 742 C C . PRO A 1 98 ? 29.766 34.562 11.422 1 54.06 98 PRO A C 1
ATOM 744 O O . PRO A 1 98 ? 29.531 34.938 12.57 1 54.06 98 PRO A O 1
ATOM 747 N N . TRP A 1 99 ? 30.531 33.469 11.516 1 55.78 99 TRP A N 1
ATOM 748 C CA . TRP A 1 99 ? 31.766 33.531 12.312 1 55.78 99 TRP A CA 1
ATOM 749 C C . TRP A 1 99 ? 32.375 34.938 12.25 1 55.78 99 TRP A C 1
ATOM 751 O O . TRP A 1 99 ? 32.781 35.406 11.18 1 55.78 99 TRP A O 1
ATOM 761 N N . GLN A 1 100 ? 31.859 35.969 12.82 1 52.88 100 GLN A N 1
ATOM 762 C CA . GLN A 1 100 ? 32.562 37.25 12.969 1 52.88 100 GLN A CA 1
ATOM 763 C C . GLN A 1 100 ? 34 37.031 13.375 1 52.88 100 GLN A C 1
ATOM 765 O O . GLN A 1 100 ? 34.281 36.438 14.422 1 52.88 100 GLN A O 1
ATOM 770 N N . LEU A 1 101 ? 34.938 36.625 12.484 1 52.66 101 LEU A N 1
ATOM 771 C CA . LEU A 1 101 ? 36.375 36.75 12.727 1 52.66 101 LEU A CA 1
ATOM 772 C C . LEU A 1 101 ? 36.656 38.031 13.539 1 52.66 101 LEU A C 1
ATOM 774 O O . LEU A 1 101 ? 36.219 39.125 13.172 1 52.66 101 LEU A O 1
ATOM 778 N N . SER A 1 102 ? 36.562 38.031 14.836 1 52.44 102 SER A N 1
ATOM 779 C CA . SER A 1 102 ? 37.094 39.062 15.727 1 52.44 102 SER A CA 1
ATOM 780 C C . SER A 1 102 ? 38.438 39.594 15.234 1 52.44 102 SER A C 1
ATOM 782 O O . SER A 1 102 ? 39.406 38.844 15.172 1 52.44 102 SER A O 1
ATOM 784 N N . SER A 1 103 ? 38.531 40.406 14.125 1 51.28 103 SER A N 1
ATOM 785 C CA . SER A 1 103 ? 39.75 41.125 13.797 1 51.28 103 SER A CA 1
ATOM 786 C C . SER A 1 103 ? 40.375 41.781 15.047 1 51.28 103 SER A C 1
ATOM 788 O O . SER A 1 103 ? 39.75 42.625 15.68 1 51.28 103 SER A O 1
ATOM 790 N N . SER A 1 104 ? 41.125 41.094 15.938 1 51.44 104 SER A N 1
ATOM 791 C CA . SER A 1 104 ? 41.969 41.625 17 1 51.44 104 SER A CA 1
ATOM 792 C C . SER A 1 104 ? 42.781 42.812 16.531 1 51.44 104 SER A C 1
ATOM 794 O O . SER A 1 104 ? 43.625 42.688 15.664 1 51.44 104 SER A O 1
ATOM 796 N N . ALA A 1 105 ? 42.156 44.031 16.266 1 53.53 105 ALA A N 1
ATOM 797 C CA . ALA A 1 105 ? 42.844 45.312 16.094 1 53.53 105 ALA A CA 1
ATOM 798 C C . ALA A 1 105 ? 43.875 45.531 17.188 1 53.53 105 ALA A C 1
ATOM 800 O O . ALA A 1 105 ? 43.594 45.406 18.375 1 53.53 105 ALA A O 1
ATOM 801 N N . ARG A 1 106 ? 45.156 45.094 17.016 1 54.28 106 ARG A N 1
ATOM 802 C CA . ARG A 1 106 ? 46.312 45.375 17.844 1 54.28 106 ARG A CA 1
ATOM 803 C C . ARG A 1 106 ? 46.406 46.844 18.188 1 54.28 106 ARG A C 1
ATOM 805 O O . ARG A 1 106 ? 46.438 47.688 17.297 1 54.28 106 ARG A O 1
ATOM 812 N N . PRO A 1 107 ? 46.062 47.312 19.375 1 55.34 107 PRO A N 1
ATOM 813 C CA . PRO A 1 107 ? 46.188 48.719 19.766 1 55.34 107 PRO A CA 1
ATOM 814 C C . PRO A 1 107 ? 47.594 49.25 19.562 1 55.34 107 PRO A C 1
ATOM 816 O O . PRO A 1 107 ? 48.562 48.625 19.969 1 55.34 107 PRO A O 1
ATOM 819 N N . VAL A 1 108 ? 48.031 50.031 18.531 1 54.72 108 VAL A N 1
ATOM 820 C CA . VAL A 1 108 ? 49.281 50.75 18.312 1 54.72 108 VAL A CA 1
ATOM 821 C C . VAL A 1 108 ? 49.594 51.625 19.531 1 54.72 108 VAL A C 1
ATOM 823 O O . VAL A 1 108 ? 48.781 52.469 19.906 1 54.72 108 VAL A O 1
ATOM 826 N N . ILE A 1 109 ? 50.312 51.219 20.531 1 56.34 109 ILE A N 1
ATOM 827 C CA . ILE A 1 109 ? 50.875 51.906 21.688 1 56.34 109 ILE A CA 1
ATOM 828 C C . ILE A 1 109 ? 51.594 53.188 21.219 1 56.34 109 ILE A C 1
ATOM 830 O O . ILE A 1 109 ? 52.531 53.094 20.438 1 56.34 109 ILE A O 1
ATOM 834 N N . LYS A 1 110 ? 50.875 54.344 20.953 1 56.44 110 LYS A N 1
ATOM 835 C CA . LYS A 1 110 ? 51.469 55.656 20.703 1 56.44 110 LYS A CA 1
ATOM 836 C C . LYS A 1 110 ? 52.594 55.938 21.703 1 56.44 110 LYS A C 1
ATOM 838 O O . LYS A 1 110 ? 52.406 55.812 22.922 1 56.44 110 LYS A O 1
ATOM 843 N N . ALA A 1 111 ? 53.844 55.875 21.344 1 57.81 111 ALA A N 1
ATOM 844 C CA . ALA A 1 111 ? 55.094 56.219 22.031 1 57.81 111 ALA A CA 1
ATOM 845 C C . ALA A 1 111 ? 55 57.562 22.734 1 57.81 111 ALA A C 1
ATOM 847 O O . ALA A 1 111 ? 54.375 58.5 22.203 1 57.81 111 ALA A O 1
ATOM 848 N N . PRO A 1 112 ? 55.062 57.656 24.094 1 57.31 112 PRO A N 1
ATOM 849 C CA . PRO A 1 112 ? 55.094 58.938 24.797 1 57.31 112 PRO A CA 1
ATOM 850 C C . PRO A 1 112 ? 56.094 59.906 24.188 1 57.31 112 PRO A C 1
ATOM 852 O O . PRO A 1 112 ? 57.219 59.531 23.875 1 57.31 112 PRO A O 1
ATOM 855 N N . GLU A 1 113 ? 55.656 60.781 23.281 1 57.59 113 GLU A N 1
ATOM 856 C CA . GLU A 1 113 ? 56.5 61.781 22.672 1 57.59 113 GLU A CA 1
ATOM 857 C C . GLU A 1 113 ? 57.344 62.531 23.734 1 57.59 113 GLU A C 1
ATOM 859 O O . GLU A 1 113 ? 56.781 63.031 24.719 1 57.59 113 GLU A O 1
ATOM 864 N N . VAL A 1 114 ? 58.562 62.188 24.031 1 58.91 114 VAL A N 1
ATOM 865 C CA . VAL A 1 114 ? 59.594 62.812 24.859 1 58.91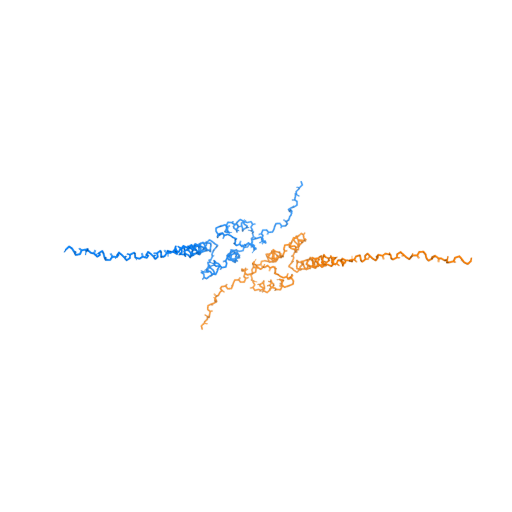 114 VAL A CA 1
ATOM 866 C C . VAL A 1 114 ? 59.719 64.312 24.484 1 58.91 114 VAL A C 1
ATOM 868 O O . VAL A 1 114 ? 60.031 64.625 23.344 1 58.91 114 VAL A O 1
ATOM 871 N N . THR A 1 115 ? 58.75 65.125 24.891 1 57.12 115 THR A N 1
ATOM 872 C CA . THR A 1 115 ? 58.875 66.562 24.703 1 57.12 115 THR A CA 1
ATOM 873 C C . THR A 1 115 ? 60.25 67.062 25.094 1 57.12 115 THR A C 1
ATOM 875 O O . THR A 1 115 ? 60.75 66.75 26.188 1 57.12 115 THR A O 1
ATOM 878 N N . PRO A 1 116 ? 61.156 67.188 24.156 1 59.62 116 PRO A N 1
ATOM 879 C CA . PRO A 1 116 ? 62.5 67.75 24.422 1 59.62 116 PRO A CA 1
ATOM 880 C C . PRO A 1 116 ? 62.5 68.938 25.375 1 59.62 116 PRO A C 1
ATOM 882 O O . PRO A 1 116 ? 61.562 69.75 25.359 1 59.62 116 PRO A O 1
ATOM 885 N N . THR A 1 117 ? 62.719 68.75 26.719 1 57.94 117 THR A N 1
ATOM 886 C CA . THR A 1 117 ? 62.969 69.875 27.641 1 57.94 117 THR A CA 1
ATOM 887 C C . THR A 1 117 ? 63.812 70.938 26.969 1 57.94 117 THR A C 1
ATOM 889 O O . THR A 1 117 ? 64.938 70.688 26.516 1 57.94 117 THR A O 1
ATOM 892 N N . ALA A 1 118 ? 63.125 72.062 26.422 1 43.03 118 ALA A N 1
ATOM 893 C CA . ALA A 1 118 ? 63.844 73.312 26.25 1 43.03 118 ALA A CA 1
ATOM 894 C C . ALA A 1 118 ? 64.375 73.812 27.578 1 43.03 118 ALA A C 1
ATOM 896 O O . ALA A 1 118 ? 63.719 73.688 28.609 1 43.03 118 ALA A O 1
ATOM 897 N N . MET B 1 1 ? -5.766 0.289 34.656 1 24.19 1 MET B N 1
ATOM 898 C CA . MET B 1 1 ? -5.395 1.335 33.688 1 24.19 1 MET B CA 1
ATOM 899 C C . MET B 1 1 ? -5.574 0.856 32.25 1 24.19 1 MET B C 1
ATOM 901 O O . MET B 1 1 ? -4.969 -0.134 31.844 1 24.19 1 MET B O 1
ATOM 905 N N . ARG B 1 2 ? -6.711 0.707 31.828 1 28.55 2 ARG B N 1
ATOM 906 C CA . ARG B 1 2 ? -7.008 0.257 30.469 1 28.55 2 ARG B CA 1
ATOM 907 C C . ARG B 1 2 ? -6.168 1.013 29.438 1 28.55 2 ARG B C 1
ATOM 909 O O . ARG B 1 2 ? -6.199 2.244 29.391 1 28.55 2 ARG B O 1
ATOM 916 N N . ILE B 1 3 ? -4.977 0.622 29.344 1 32.94 3 ILE B N 1
ATOM 917 C CA . ILE B 1 3 ? -4.051 1.212 28.391 1 32.94 3 ILE B CA 1
ATOM 918 C C . ILE B 1 3 ? -4.789 1.557 27.109 1 32.94 3 ILE B C 1
ATOM 920 O O . ILE B 1 3 ? -5.508 0.721 26.547 1 32.94 3 ILE B O 1
ATOM 924 N N . ALA B 1 4 ? -5.289 2.676 26.969 1 37.59 4 ALA B N 1
ATOM 925 C CA . ALA B 1 4 ? -5.883 3.248 25.766 1 37.59 4 ALA B CA 1
ATOM 926 C C . ALA B 1 4 ? -5.289 2.619 24.5 1 37.59 4 ALA B C 1
ATOM 928 O O . ALA B 1 4 ? -4.102 2.277 24.469 1 37.59 4 ALA B O 1
ATOM 929 N N . PRO B 1 5 ? -6.012 1.81 23.859 1 40.25 5 PRO B N 1
ATOM 930 C CA . PRO B 1 5 ? -5.441 1.24 22.641 1 40.25 5 PRO B CA 1
ATOM 931 C C . PRO B 1 5 ? -4.402 2.154 22 1 40.25 5 PRO B C 1
ATOM 933 O O . PRO B 1 5 ? -4.691 3.322 21.719 1 40.25 5 PRO B O 1
ATOM 936 N N . THR B 1 6 ? -3.201 2.408 22.609 1 43.19 6 THR B N 1
ATOM 937 C CA . THR B 1 6 ? -2.053 3.197 22.172 1 43.19 6 THR B CA 1
ATOM 938 C C . THR B 1 6 ? -2.131 3.494 20.688 1 43.19 6 THR B C 1
ATOM 940 O O . THR B 1 6 ? -2.326 4.645 20.281 1 43.19 6 THR B O 1
ATOM 943 N N . ALA B 1 7 ? -0.866 3.293 19.875 1 47.44 7 ALA B N 1
ATOM 944 C CA . ALA B 1 7 ? -0.551 3.523 18.469 1 47.44 7 ALA B CA 1
ATOM 945 C C . ALA B 1 7 ? -1.582 2.861 17.547 1 47.44 7 ALA B C 1
ATOM 947 O O . ALA B 1 7 ? -1.872 1.671 17.688 1 47.44 7 ALA B O 1
ATOM 948 N N . PHE B 1 8 ? -2.73 3.564 17.281 1 56.62 8 PHE B N 1
ATOM 949 C CA . PHE B 1 8 ? -3.852 3.127 16.469 1 56.62 8 PHE B CA 1
ATOM 950 C C . PHE B 1 8 ? -3.42 2.027 15.5 1 56.62 8 PHE B C 1
ATOM 952 O O . PHE B 1 8 ? -2.6 2.262 14.609 1 56.62 8 PHE B O 1
ATOM 959 N N . ASP B 1 9 ? -3.338 0.828 16.016 1 70.56 9 ASP B N 1
ATOM 960 C CA . ASP B 1 9 ? -3.135 -0.359 15.188 1 70.56 9 ASP B CA 1
ATOM 961 C C . ASP B 1 9 ? -4.152 -0.421 14.047 1 70.56 9 ASP B C 1
ATOM 963 O O . ASP B 1 9 ? -5.363 -0.413 14.297 1 70.56 9 ASP B O 1
ATOM 967 N N . ASP B 1 10 ? -3.738 -0.022 12.969 1 85.25 10 ASP B N 1
ATOM 968 C CA . ASP B 1 10 ? -4.574 -0.118 11.773 1 85.25 10 ASP B CA 1
ATOM 969 C C . ASP B 1 10 ? -4.137 -1.282 10.891 1 85.25 10 ASP B C 1
ATOM 971 O O . ASP B 1 10 ? -3.459 -1.08 9.875 1 85.25 10 ASP B O 1
ATOM 975 N N . PRO B 1 11 ? -4.629 -2.512 11.328 1 89.31 11 PRO B N 1
ATOM 976 C CA . PRO B 1 11 ? -4.262 -3.682 10.523 1 89.31 11 PRO B CA 1
ATOM 977 C C . PRO B 1 11 ? -4.652 -3.537 9.055 1 89.31 11 PRO B C 1
ATOM 979 O O . PRO B 1 11 ? -3.984 -4.09 8.18 1 89.31 11 PRO B O 1
ATOM 982 N N . ARG B 1 12 ? -5.68 -2.822 8.859 1 91.56 12 ARG B N 1
ATOM 983 C CA . ARG B 1 12 ? -6.121 -2.609 7.48 1 91.56 12 ARG B CA 1
ATOM 984 C C . ARG B 1 12 ? -5.086 -1.812 6.691 1 91.56 12 ARG B C 1
ATOM 986 O O . ARG B 1 12 ? -4.699 -2.205 5.594 1 91.56 12 ARG B O 1
ATOM 993 N N . GLY B 1 13 ? -4.688 -0.722 7.332 1 92.44 13 GLY B N 1
ATOM 994 C CA . GLY B 1 13 ? -3.645 0.074 6.711 1 92.44 13 GLY B CA 1
ATOM 995 C C . GLY B 1 13 ? -2.357 -0.7 6.488 1 92.44 13 GLY B C 1
ATOM 996 O O . GLY B 1 13 ? -1.729 -0.578 5.434 1 92.44 13 GLY B O 1
ATOM 997 N N . LYS B 1 14 ? -1.99 -1.533 7.426 1 93.5 14 LYS B N 1
ATOM 998 C CA . LYS B 1 14 ? -0.784 -2.348 7.316 1 93.5 14 LYS B CA 1
ATOM 999 C C . LYS B 1 14 ? -0.896 -3.344 6.164 1 93.5 14 LYS B C 1
ATOM 1001 O O . LYS B 1 14 ? 0.072 -3.57 5.438 1 93.5 14 LYS B O 1
ATOM 1006 N N . LEU B 1 15 ? -2.037 -3.914 5.988 1 96 15 LEU B N 1
ATOM 1007 C CA . LEU B 1 15 ? -2.258 -4.871 4.91 1 96 15 LEU B CA 1
ATOM 1008 C C . LEU B 1 15 ? -2.143 -4.195 3.551 1 96 15 LEU B C 1
ATOM 1010 O O . LEU B 1 15 ? -1.51 -4.734 2.637 1 96 15 LEU B O 1
ATOM 1014 N N . PHE B 1 16 ? -2.75 -3.041 3.449 1 95.38 16 PHE B N 1
ATOM 1015 C CA . PHE B 1 16 ? -2.785 -2.348 2.168 1 95.38 16 PHE B CA 1
ATOM 1016 C C . PHE B 1 16 ? -1.384 -1.931 1.739 1 95.38 16 PHE B C 1
ATOM 1018 O O . PHE B 1 16 ? -1.07 -1.925 0.547 1 95.38 16 PHE B O 1
ATOM 1025 N N . LYS B 1 17 ? -0.57 -1.651 2.699 1 95.38 17 LYS B N 1
ATOM 1026 C CA . LYS B 1 17 ? 0.748 -1.125 2.354 1 95.38 17 LYS B CA 1
ATOM 1027 C C . LYS B 1 17 ? 1.802 -2.229 2.367 1 95.38 17 LYS B C 1
ATOM 1029 O O . LYS B 1 17 ? 2.959 -1.993 2.012 1 95.38 17 LYS B O 1
ATOM 1034 N N . LEU B 1 18 ? 1.422 -3.443 2.721 1 96.31 18 LEU B N 1
ATOM 1035 C CA . LEU B 1 18 ? 2.35 -4.57 2.777 1 96.31 18 LEU B CA 1
ATOM 1036 C C . LEU B 1 18 ? 2.891 -4.895 1.391 1 96.31 18 LEU B C 1
ATOM 1038 O O . LEU B 1 18 ? 2.133 -4.949 0.42 1 96.31 18 LEU B O 1
ATOM 1042 N N . THR B 1 19 ? 4.18 -5.004 1.31 1 96.31 19 THR B N 1
ATOM 1043 C CA . THR B 1 19 ? 4.844 -5.391 0.071 1 96.31 19 THR B CA 1
ATOM 1044 C C . THR B 1 19 ? 5.852 -6.508 0.324 1 96.31 19 THR B C 1
ATOM 1046 O O . THR B 1 19 ? 6.305 -6.695 1.455 1 96.31 19 THR B O 1
ATOM 1049 N N . GLN B 1 20 ? 6.148 -7.105 -0.724 1 95.38 20 GLN B N 1
ATOM 1050 C CA . GLN B 1 20 ? 7.133 -8.18 -0.659 1 95.38 20 GLN B CA 1
ATOM 1051 C C . GLN B 1 20 ? 8.531 -7.637 -0.388 1 95.38 20 GLN B C 1
ATOM 1053 O O . GLN B 1 20 ? 9.039 -6.816 -1.155 1 95.38 20 GLN B O 1
ATOM 1058 N N . SER B 1 21 ? 9.172 -8.164 0.647 1 91 21 SER B N 1
ATOM 1059 C CA . SER B 1 21 ? 10.508 -7.688 0.984 1 91 21 SER B CA 1
ATOM 1060 C C . SER B 1 21 ? 11.562 -8.75 0.691 1 91 21 SER B C 1
ATOM 1062 O O . SER B 1 21 ? 12.719 -8.43 0.427 1 91 21 SER B O 1
ATOM 1064 N N . THR B 1 22 ? 11.195 -10.008 0.839 1 92.75 22 THR B N 1
ATOM 1065 C CA . THR B 1 22 ? 12.156 -11.086 0.613 1 92.75 22 THR B CA 1
ATOM 1066 C C . THR B 1 22 ? 11.594 -12.102 -0.374 1 92.75 22 THR B C 1
ATOM 1068 O O . THR B 1 22 ? 11.555 -11.852 -1.58 1 92.75 22 THR B O 1
ATOM 1071 N N . THR B 1 23 ? 11.07 -13.258 0.183 1 94.44 23 THR B N 1
ATOM 1072 C CA . THR B 1 23 ? 10.523 -14.305 -0.675 1 94.44 23 THR B CA 1
ATOM 1073 C C . THR B 1 23 ? 9 -14.219 -0.736 1 94.44 23 THR B C 1
ATOM 1075 O O . THR B 1 23 ? 8.375 -13.617 0.14 1 94.44 23 THR B O 1
ATOM 1078 N N . VAL B 1 24 ? 8.445 -14.859 -1.686 1 97.31 24 VAL B N 1
ATOM 1079 C CA . VAL B 1 24 ? 7 -14.906 -1.843 1 97.31 24 VAL B CA 1
ATOM 1080 C C . VAL B 1 24 ? 6.371 -15.625 -0.648 1 97.31 24 VAL B C 1
ATOM 1082 O O . VAL B 1 24 ? 5.309 -15.227 -0.166 1 97.31 24 VAL B O 1
ATOM 1085 N N . THR B 1 25 ? 7.039 -16.656 -0.159 1 96.25 25 THR B N 1
ATOM 1086 C CA . THR B 1 25 ? 6.527 -17.422 0.968 1 96.25 25 THR B CA 1
ATOM 1087 C C . THR B 1 25 ? 6.438 -16.562 2.223 1 96.25 25 THR B C 1
ATOM 1089 O O . THR B 1 25 ? 5.434 -16.594 2.934 1 96.25 25 THR B O 1
ATOM 1092 N N . THR B 1 26 ? 7.492 -15.828 2.521 1 97.12 26 THR B N 1
ATOM 1093 C CA . THR B 1 26 ? 7.484 -14.93 3.67 1 97.12 26 THR B CA 1
ATOM 1094 C C . THR B 1 26 ? 6.402 -13.859 3.518 1 97.12 26 THR B C 1
ATOM 1096 O O . THR B 1 26 ? 5.664 -13.578 4.465 1 97.12 26 THR B O 1
ATOM 1099 N N . TYR B 1 27 ? 6.402 -13.281 2.379 1 97.69 27 TYR B N 1
ATOM 1100 C CA . TYR B 1 27 ? 5.395 -12.273 2.08 1 97.69 27 TYR B CA 1
ATOM 1101 C C . TYR B 1 27 ? 3.99 -12.828 2.275 1 97.69 27 TYR B C 1
ATOM 1103 O O . TYR B 1 27 ? 3.133 -12.172 2.871 1 97.69 27 TYR B O 1
ATOM 1111 N N . LEU B 1 28 ? 3.68 -14.031 1.749 1 97.94 28 LEU B N 1
ATOM 1112 C CA . LEU B 1 28 ? 2.373 -14.664 1.885 1 97.94 28 LEU B CA 1
ATOM 1113 C C . LEU B 1 28 ? 2.012 -14.859 3.354 1 97.94 28 LEU B C 1
ATOM 1115 O O . LEU B 1 28 ? 0.874 -14.602 3.754 1 97.94 28 LEU B O 1
ATOM 1119 N N . THR B 1 29 ? 2.936 -15.312 4.117 1 97.62 29 THR B N 1
ATOM 1120 C CA . THR B 1 29 ? 2.699 -15.547 5.539 1 97.62 29 THR B CA 1
ATOM 1121 C C . THR B 1 29 ? 2.318 -14.242 6.242 1 97.62 29 THR B C 1
ATOM 1123 O O . THR B 1 29 ? 1.347 -14.203 6.996 1 97.62 29 THR B O 1
ATOM 1126 N N . GLU B 1 30 ? 3.061 -13.188 6.031 1 97.5 30 GLU B N 1
ATOM 1127 C CA . GLU B 1 30 ? 2.764 -11.891 6.617 1 97.5 30 GLU B CA 1
ATOM 1128 C C . GLU B 1 30 ? 1.393 -11.383 6.172 1 97.5 30 GLU B C 1
ATOM 1130 O O . GLU B 1 30 ? 0.64 -10.828 6.977 1 97.5 30 GLU B O 1
ATOM 1135 N N . PHE B 1 31 ? 1.114 -11.57 4.941 1 97.69 31 PHE B N 1
ATOM 1136 C CA . PHE B 1 31 ? -0.159 -11.148 4.371 1 97.69 31 PHE B CA 1
ATOM 1137 C C . PHE B 1 31 ? -1.32 -11.867 5.043 1 97.69 31 PHE B C 1
ATOM 1139 O O . PHE B 1 31 ? -2.309 -11.242 5.43 1 97.69 31 PHE B O 1
ATOM 1146 N N . GLU B 1 32 ? -1.214 -13.148 5.172 1 97 32 GLU B N 1
ATOM 1147 C CA . GLU B 1 32 ? -2.283 -13.953 5.754 1 97 32 GLU B CA 1
ATOM 1148 C C . GLU B 1 32 ? -2.512 -13.594 7.219 1 97 32 GLU B C 1
ATOM 1150 O O . GLU B 1 32 ? -3.65 -13.586 7.691 1 97 32 GLU B O 1
ATOM 1155 N N . VAL B 1 33 ? -1.473 -13.328 7.934 1 96.38 33 VAL B N 1
ATOM 1156 C CA . VAL B 1 33 ? -1.575 -12.93 9.336 1 96.38 33 VAL B CA 1
ATOM 1157 C C . VAL B 1 33 ? -2.418 -11.664 9.453 1 96.38 33 VA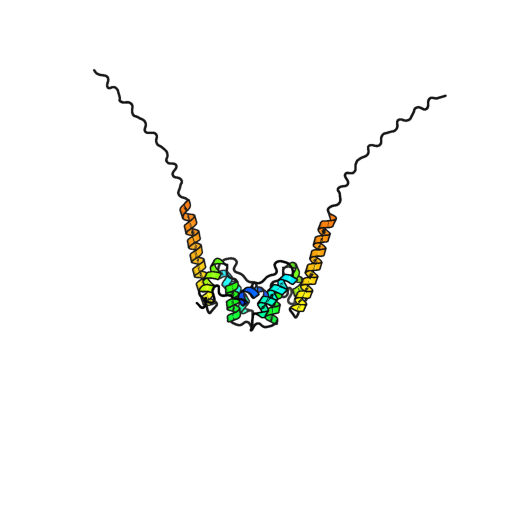L B C 1
ATOM 1159 O O . VAL B 1 33 ? -3.314 -11.586 10.297 1 96.38 33 VAL B O 1
ATOM 1162 N N . LEU B 1 34 ? -2.193 -10.742 8.609 1 95.75 34 LEU B N 1
ATOM 1163 C CA . LEU B 1 34 ? -2.922 -9.477 8.625 1 95.75 34 LEU B CA 1
ATOM 1164 C C . LEU B 1 34 ? -4.344 -9.664 8.109 1 95.75 34 LEU B C 1
ATOM 1166 O O . LEU B 1 34 ? -5.297 -9.148 8.703 1 95.75 34 LEU B O 1
ATOM 1170 N N . ALA B 1 35 ? -4.453 -10.398 6.969 1 96 35 ALA B N 1
ATOM 1171 C CA . ALA B 1 35 ? -5.758 -10.602 6.34 1 96 35 ALA B CA 1
ATOM 1172 C C . ALA B 1 35 ? -6.723 -11.297 7.293 1 96 35 ALA B C 1
ATOM 1174 O O . ALA B 1 35 ? -7.922 -11.023 7.281 1 96 35 ALA B O 1
ATOM 1175 N N . ASN B 1 36 ? -6.219 -12.141 8.062 1 94.88 36 ASN B N 1
ATOM 1176 C CA . ASN B 1 36 ? -7.047 -12.906 8.984 1 94.88 36 ASN B CA 1
ATOM 1177 C C . ASN B 1 36 ? -7.578 -12.039 10.125 1 94.88 36 ASN B C 1
ATOM 1179 O O . ASN B 1 36 ? -8.547 -12.406 10.789 1 94.88 36 ASN B O 1
ATOM 1183 N N . ARG B 1 37 ? -6.961 -10.969 10.32 1 91.38 37 ARG B N 1
ATOM 1184 C CA . ARG B 1 37 ? -7.391 -10.047 11.367 1 91.38 37 ARG B CA 1
ATOM 1185 C C . ARG B 1 37 ? -8.477 -9.102 10.859 1 91.38 37 ARG B C 1
ATOM 1187 O O . ARG B 1 37 ? -9.102 -8.391 11.648 1 91.38 37 ARG B O 1
ATOM 1194 N N . LEU B 1 38 ? -8.617 -9.188 9.617 1 89.94 38 LEU B N 1
ATOM 1195 C CA . LEU B 1 38 ? -9.508 -8.195 9.023 1 89.94 38 LEU B CA 1
ATOM 1196 C C . LEU B 1 38 ? -10.852 -8.82 8.656 1 89.94 38 LEU B C 1
ATOM 1198 O O . LEU B 1 38 ? -10.914 -10 8.312 1 89.94 38 LEU B O 1
ATOM 1202 N N . GLU B 1 39 ? -11.859 -7.988 8.836 1 86 39 GLU B N 1
ATOM 1203 C CA . GLU B 1 39 ? -13.195 -8.344 8.375 1 86 39 GLU B CA 1
ATOM 1204 C C . GLU B 1 39 ? -13.719 -7.316 7.371 1 86 39 GLU B C 1
ATOM 1206 O O . GLU B 1 39 ? -13.305 -6.156 7.391 1 86 39 GLU B O 1
ATOM 1211 N N . GLY B 1 40 ? -14.531 -7.832 6.402 1 86.81 40 GLY B N 1
ATOM 1212 C CA . GLY B 1 40 ? -15.266 -6.906 5.555 1 86.81 40 GLY B CA 1
ATOM 1213 C C . GLY B 1 40 ? -14.609 -6.688 4.203 1 86.81 40 GLY B C 1
ATOM 1214 O O . GLY B 1 40 ? -15.188 -6.039 3.328 1 86.81 40 GLY B O 1
ATOM 1215 N N . LEU B 1 41 ? -13.422 -7.16 3.975 1 89.38 41 LEU B N 1
ATOM 1216 C CA . LEU B 1 41 ? -12.812 -7.07 2.654 1 89.38 41 LEU B CA 1
ATOM 1217 C C . LEU B 1 41 ? -13.195 -8.266 1.792 1 89.38 41 LEU B C 1
ATOM 1219 O O . LEU B 1 41 ? -13.227 -9.398 2.275 1 89.38 41 LEU B O 1
ATOM 1223 N N . SER B 1 42 ? -13.531 -7.957 0.601 1 90.56 42 SER B N 1
ATOM 1224 C CA . SER B 1 42 ? -13.875 -9.039 -0.32 1 90.56 42 SER B CA 1
ATOM 1225 C C . SER B 1 42 ? -12.641 -9.828 -0.725 1 90.56 42 SER B C 1
ATOM 1227 O O . SER B 1 42 ? -11.516 -9.32 -0.66 1 90.56 42 SER B O 1
ATOM 1229 N N . ASP B 1 43 ? -12.859 -11.055 -1.268 1 91.62 43 ASP B N 1
ATOM 1230 C CA . ASP B 1 43 ? -11.766 -11.891 -1.757 1 91.62 43 ASP B CA 1
ATOM 1231 C C . ASP B 1 43 ? -11.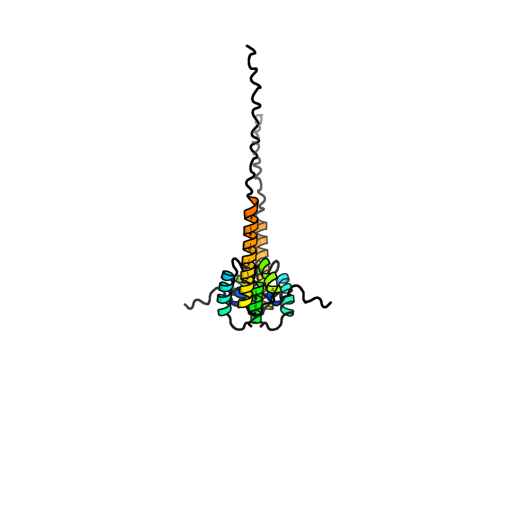062 -11.227 -2.939 1 91.62 43 ASP B C 1
ATOM 1233 O O . ASP B 1 43 ? -9.844 -11.352 -3.092 1 91.62 43 ASP B O 1
ATOM 1237 N N . ALA B 1 44 ? -11.82 -10.57 -3.67 1 91.06 44 ALA B N 1
ATOM 1238 C CA . ALA B 1 44 ? -11.258 -9.883 -4.836 1 91.06 44 ALA B CA 1
ATOM 1239 C C . ALA B 1 44 ? -10.344 -8.742 -4.414 1 91.06 44 ALA B C 1
ATOM 1241 O O . ALA B 1 44 ? -9.281 -8.531 -5.008 1 91.06 44 ALA B O 1
ATOM 1242 N N . ASP B 1 45 ? -10.805 -8.031 -3.377 1 92.31 45 ASP B N 1
ATOM 1243 C CA . ASP B 1 45 ? -9.984 -6.938 -2.867 1 92.31 45 ASP B CA 1
ATOM 1244 C C . ASP B 1 45 ? -8.688 -7.465 -2.254 1 92.31 45 ASP B C 1
ATOM 1246 O O . ASP B 1 45 ? -7.613 -6.895 -2.465 1 92.31 45 ASP B O 1
ATOM 1250 N N . LEU B 1 46 ? -8.836 -8.555 -1.572 1 94.94 46 LEU B N 1
ATOM 1251 C CA . LEU B 1 46 ? -7.66 -9.156 -0.951 1 94.94 46 LEU B CA 1
ATOM 1252 C C . LEU B 1 46 ? -6.691 -9.68 -2.01 1 94.94 46 LEU B C 1
ATOM 1254 O O . LEU B 1 46 ? -5.477 -9.523 -1.869 1 94.94 46 LEU B O 1
ATOM 1258 N N . LEU B 1 47 ? -7.211 -10.25 -3.01 1 95.81 47 LEU B N 1
ATOM 1259 C CA . LEU B 1 47 ? -6.383 -10.758 -4.094 1 95.81 47 LEU B CA 1
ATOM 1260 C C . LEU B 1 47 ? -5.625 -9.625 -4.781 1 95.81 47 LEU B C 1
ATOM 1262 O O . LEU B 1 47 ? -4.418 -9.727 -5.004 1 95.81 47 LEU B O 1
ATOM 1266 N N . SER B 1 48 ? -6.301 -8.57 -5.113 1 94.19 48 SER B N 1
ATOM 1267 C CA . SER B 1 48 ? -5.668 -7.414 -5.742 1 94.19 48 SER B CA 1
ATOM 1268 C C . SER B 1 48 ? -4.582 -6.82 -4.852 1 94.19 48 SER B C 1
ATOM 1270 O O . SER B 1 48 ? -3.518 -6.434 -5.336 1 94.19 48 SER B O 1
ATOM 1272 N N . CYS B 1 49 ? -4.887 -6.746 -3.57 1 95.94 49 CYS B N 1
ATOM 1273 C CA . CYS B 1 49 ? -3.92 -6.234 -2.604 1 95.94 49 CYS B CA 1
ATOM 1274 C C . CYS B 1 49 ? -2.672 -7.105 -2.568 1 95.94 49 CYS B C 1
ATOM 1276 O O . CYS B 1 49 ? -1.552 -6.594 -2.533 1 95.94 49 CYS B O 1
ATOM 1278 N N . PHE B 1 50 ? -2.83 -8.398 -2.605 1 97.5 50 PHE B N 1
ATOM 1279 C CA . PHE B 1 50 ? -1.708 -9.336 -2.584 1 97.5 50 PHE B CA 1
ATOM 1280 C C . PHE B 1 50 ? -0.848 -9.172 -3.832 1 97.5 50 PHE B C 1
ATOM 1282 O O . PHE B 1 50 ? 0.371 -9.016 -3.736 1 97.5 50 PHE B O 1
ATOM 1289 N N . ILE B 1 51 ? -1.49 -9.211 -4.91 1 96.75 51 ILE B N 1
ATOM 1290 C CA . ILE B 1 51 ? -0.782 -9.188 -6.184 1 96.75 51 ILE B CA 1
ATOM 1291 C C . ILE B 1 51 ? -0.014 -7.871 -6.324 1 96.75 51 ILE B C 1
ATOM 1293 O O . ILE B 1 51 ? 1.145 -7.867 -6.742 1 96.75 51 ILE B O 1
ATOM 1297 N N . SER B 1 52 ? -0.654 -6.801 -5.93 1 95.88 52 SER B N 1
ATOM 1298 C CA . SER B 1 52 ? -0.048 -5.484 -6.09 1 95.88 52 SER B CA 1
ATOM 1299 C C . SER B 1 52 ? 1.164 -5.32 -5.18 1 95.88 52 SER B C 1
ATOM 1301 O O . SER B 1 52 ? 1.959 -4.395 -5.359 1 95.88 52 SER B O 1
ATOM 1303 N N . GLY B 1 53 ? 1.277 -6.18 -4.176 1 97.38 53 GLY B N 1
ATOM 1304 C CA . GLY B 1 53 ? 2.393 -6.094 -3.244 1 97.38 53 GLY B CA 1
ATOM 1305 C C . GLY B 1 53 ? 3.594 -6.91 -3.68 1 97.38 53 GLY B C 1
ATOM 1306 O O . GLY B 1 53 ? 4.652 -6.848 -3.053 1 97.38 53 GLY B O 1
ATOM 1307 N N . LEU B 1 54 ? 3.518 -7.617 -4.738 1 96.44 54 LEU B N 1
ATOM 1308 C CA . LEU B 1 54 ? 4.617 -8.43 -5.246 1 96.44 54 LEU B CA 1
ATOM 1309 C C . LEU B 1 54 ? 5.699 -7.559 -5.871 1 96.44 54 LEU B C 1
ATOM 1311 O O . LEU B 1 54 ? 5.41 -6.469 -6.371 1 96.44 54 LEU B O 1
ATOM 1315 N N . LYS B 1 55 ? 6.918 -8.109 -5.906 1 94.56 55 LYS B N 1
ATOM 1316 C CA . LYS B 1 55 ? 8.016 -7.422 -6.582 1 94.56 55 LYS B CA 1
ATOM 1317 C C . LYS B 1 55 ? 7.742 -7.293 -8.078 1 94.56 55 LYS B C 1
ATOM 1319 O O . LYS B 1 55 ? 7.125 -8.172 -8.68 1 94.56 55 LYS B O 1
ATOM 1324 N N . SER B 1 56 ? 8.328 -6.355 -8.664 1 90.88 56 SER B N 1
ATOM 1325 C CA . SER B 1 56 ? 8.031 -5.973 -10.039 1 90.88 56 SER B CA 1
ATOM 1326 C C . SER B 1 56 ? 8.258 -7.137 -10.992 1 90.88 56 SER B C 1
ATOM 1328 O O . SER B 1 56 ? 7.43 -7.391 -11.875 1 90.88 56 SER B O 1
ATOM 1330 N N . ASN B 1 57 ? 9.344 -7.836 -10.828 1 87.69 57 ASN B N 1
ATOM 1331 C CA . ASN B 1 57 ? 9.672 -8.938 -11.727 1 87.69 57 ASN B CA 1
ATOM 1332 C C . ASN B 1 57 ? 8.672 -10.086 -11.594 1 87.69 57 ASN B C 1
ATOM 1334 O O . ASN B 1 57 ? 8.43 -10.82 -12.555 1 87.69 57 ASN B O 1
ATOM 1338 N N . VAL B 1 58 ? 8.109 -10.242 -10.453 1 94.25 58 VAL B N 1
ATOM 1339 C CA . VAL B 1 58 ? 7.141 -11.297 -10.172 1 94.25 58 VAL B CA 1
ATOM 1340 C C . VAL B 1 58 ? 5.734 -10.812 -10.508 1 94.25 58 VAL B C 1
ATOM 1342 O O . VAL B 1 58 ? 4.945 -11.539 -11.109 1 94.25 58 VAL B O 1
ATOM 1345 N N . LEU B 1 59 ? 5.512 -9.609 -10.18 1 93.69 59 LEU B N 1
ATOM 1346 C CA . LEU B 1 59 ? 4.203 -8.984 -10.328 1 93.69 59 LEU B CA 1
ATOM 1347 C C . LEU B 1 59 ? 3.719 -9.078 -11.773 1 93.69 59 LEU B C 1
ATOM 1349 O O . LEU B 1 59 ? 2.613 -9.57 -12.031 1 93.69 59 LEU B O 1
ATOM 1353 N N . HIS B 1 60 ? 4.5 -8.656 -12.727 1 90.88 60 HIS B N 1
ATOM 1354 C CA . HIS B 1 60 ? 4.102 -8.586 -14.133 1 90.88 60 HIS B CA 1
ATOM 1355 C C . HIS B 1 60 ? 3.727 -9.961 -14.672 1 90.88 60 HIS B C 1
ATOM 1357 O O . HIS B 1 60 ? 2.758 -10.094 -15.422 1 90.88 60 HIS B O 1
ATOM 1363 N N . GLU B 1 61 ? 4.453 -10.898 -14.258 1 91.56 61 GLU B N 1
ATOM 1364 C CA . GLU B 1 61 ? 4.199 -12.258 -14.727 1 91.56 61 GLU B CA 1
ATOM 1365 C C . GLU B 1 61 ? 2.916 -12.82 -14.117 1 91.56 61 GLU B C 1
ATOM 1367 O O . GLU B 1 61 ? 2.146 -13.5 -14.797 1 91.56 61 GLU B O 1
ATOM 1372 N N . VAL B 1 62 ? 2.748 -12.531 -12.883 1 95.38 62 VAL B N 1
ATOM 1373 C CA . VAL B 1 62 ? 1.569 -13.047 -12.195 1 95.38 62 VAL B CA 1
ATOM 1374 C C . VAL B 1 62 ? 0.314 -12.383 -12.75 1 95.38 62 VAL B C 1
ATOM 1376 O O . VAL B 1 62 ? -0.683 -13.055 -13.031 1 95.38 62 VAL B O 1
ATOM 1379 N N . VAL B 1 63 ? 0.376 -11.125 -12.984 1 92.56 63 VAL B N 1
ATOM 1380 C CA . VAL B 1 63 ? -0.763 -10.375 -13.508 1 92.56 63 VAL B CA 1
ATOM 1381 C C . VAL B 1 63 ? -1.137 -10.891 -14.891 1 92.56 63 VAL B C 1
ATOM 1383 O O . VAL B 1 63 ? -2.32 -11.016 -15.219 1 92.56 63 VAL B O 1
ATOM 1386 N N . ALA B 1 64 ? -0.178 -11.203 -15.688 1 91.38 64 ALA B N 1
ATOM 1387 C CA . ALA B 1 64 ? -0.395 -11.695 -17.047 1 91.38 64 ALA B CA 1
ATOM 1388 C C . ALA B 1 64 ? -1.2 -12.992 -17.047 1 91.38 64 ALA B C 1
ATOM 1390 O O . ALA B 1 64 ? -1.939 -13.273 -17.984 1 91.38 64 ALA B O 1
ATOM 1391 N N . GLN B 1 65 ? -1.065 -13.703 -16 1 93.5 65 GLN B N 1
ATOM 1392 C CA . GLN B 1 65 ? -1.723 -15.008 -15.93 1 93.5 65 GLN B CA 1
ATOM 1393 C C . GLN B 1 65 ? -3.096 -14.891 -15.273 1 93.5 65 GLN B C 1
ATOM 1395 O O . GLN B 1 65 ? -3.84 -15.867 -15.195 1 93.5 65 GLN B O 1
ATOM 1400 N N . GLN B 1 66 ? -3.443 -13.789 -14.695 1 92.12 66 GLN B N 1
ATOM 1401 C CA . GLN B 1 66 ? -4.754 -13.43 -14.164 1 92.12 66 GLN B CA 1
ATOM 1402 C C . GLN B 1 66 ? -5.25 -14.469 -13.172 1 92.12 66 GLN B C 1
ATOM 1404 O O . GLN B 1 66 ? -6.305 -15.078 -13.367 1 92.12 66 GLN B O 1
ATOM 1409 N N . PRO B 1 67 ? -4.551 -14.656 -12.086 1 95.12 67 PRO B N 1
ATOM 1410 C CA . PRO B 1 67 ? -5.031 -15.609 -11.078 1 95.12 67 PRO B CA 1
ATOM 1411 C C . PRO B 1 67 ? -6.355 -15.18 -10.453 1 95.12 67 PRO B C 1
ATOM 1413 O O . PRO B 1 67 ? -6.637 -13.984 -10.344 1 95.12 67 PRO B O 1
ATOM 1416 N N . THR B 1 68 ? -7.121 -16.203 -9.945 1 94.94 68 THR B N 1
ATOM 1417 C CA . THR B 1 68 ? -8.453 -15.93 -9.414 1 94.94 68 THR B CA 1
ATOM 1418 C C . THR B 1 68 ? -8.492 -16.125 -7.906 1 94.94 68 THR B C 1
ATOM 1420 O O . THR B 1 68 ? -9.547 -15.992 -7.281 1 94.94 68 THR B O 1
ATOM 1423 N N . SER B 1 69 ? -7.379 -16.516 -7.328 1 96.5 69 SER B N 1
ATOM 1424 C CA . SER B 1 69 ? -7.277 -16.688 -5.883 1 96.5 69 SER B CA 1
ATOM 1425 C C . SER B 1 69 ? -5.867 -16.375 -5.387 1 96.5 69 SER B C 1
ATOM 1427 O O . SER B 1 69 ? -4.91 -16.422 -6.16 1 96.5 69 SER B O 1
ATOM 1429 N N . ILE B 1 70 ? -5.789 -16.109 -4.129 1 97 70 ILE B N 1
ATOM 1430 C CA . ILE B 1 70 ? -4.5 -15.773 -3.531 1 97 70 ILE B CA 1
ATOM 1431 C C . ILE B 1 70 ? -3.578 -16.984 -3.596 1 97 70 ILE B C 1
ATOM 1433 O O . ILE B 1 70 ? -2.383 -16.859 -3.865 1 97 70 ILE B O 1
ATOM 1437 N N . SER B 1 71 ? -4.129 -18.172 -3.328 1 97.19 71 SER B N 1
ATOM 1438 C CA . SER B 1 71 ? -3.338 -19.391 -3.377 1 97.19 71 SER B CA 1
ATOM 1439 C C . SER B 1 71 ? -2.738 -19.609 -4.762 1 97.19 71 SER B C 1
ATOM 1441 O O . SER B 1 71 ? -1.561 -19.953 -4.887 1 97.19 71 SER B O 1
ATOM 1443 N N . LEU B 1 72 ? -3.498 -19.422 -5.75 1 97.19 72 LEU B N 1
ATOM 1444 C CA . LEU B 1 72 ? -3.02 -19.562 -7.121 1 97.19 72 LEU B CA 1
ATOM 1445 C C . LEU B 1 72 ? -1.983 -18.484 -7.441 1 97.19 72 LEU B C 1
ATOM 1447 O O . LEU B 1 72 ? -0.941 -18.781 -8.031 1 97.19 72 LEU B O 1
ATOM 1451 N N . ALA B 1 73 ? -2.291 -17.266 -7.055 1 97.75 73 ALA B N 1
ATOM 1452 C CA . ALA B 1 73 ? -1.351 -16.172 -7.266 1 97.75 73 ALA B CA 1
ATOM 1453 C C . ALA B 1 73 ? -0.006 -16.469 -6.605 1 97.75 73 ALA B C 1
ATOM 1455 O O . ALA B 1 73 ? 1.048 -16.266 -7.211 1 97.75 73 ALA B O 1
ATOM 1456 N N . ALA B 1 74 ? -0.1 -16.969 -5.391 1 98.19 74 ALA B N 1
ATOM 1457 C CA . ALA B 1 74 ? 1.115 -17.297 -4.652 1 98.19 74 ALA B CA 1
ATOM 1458 C C . ALA B 1 74 ? 1.901 -18.406 -5.352 1 98.19 74 ALA B C 1
ATOM 1460 O O . ALA B 1 74 ? 3.131 -18.359 -5.418 1 98.19 74 ALA B O 1
ATOM 1461 N N . GLY B 1 75 ? 1.233 -19.391 -5.836 1 97.81 75 GLY B N 1
ATOM 1462 C CA . GLY B 1 75 ? 1.891 -20.469 -6.574 1 97.81 75 GLY B CA 1
ATOM 1463 C C . GLY B 1 75 ? 2.617 -19.984 -7.812 1 97.81 75 GLY B C 1
ATOM 1464 O O . GLY B 1 75 ? 3.77 -20.344 -8.047 1 97.81 75 GLY B O 1
ATOM 1465 N N . LEU B 1 76 ? 1.95 -19.188 -8.555 1 97.12 76 LEU B N 1
ATOM 1466 C CA . LEU B 1 76 ? 2.547 -18.594 -9.75 1 97.12 76 LEU B CA 1
ATOM 1467 C C . LEU B 1 76 ? 3.752 -17.734 -9.391 1 97.12 76 LEU B C 1
ATOM 1469 O O . LEU B 1 76 ? 4.781 -17.797 -10.062 1 97.12 76 LEU B O 1
ATOM 1473 N N . ALA B 1 77 ? 3.58 -16.969 -8.375 1 97.88 77 ALA B N 1
ATOM 1474 C CA . ALA B 1 77 ? 4.645 -16.062 -7.938 1 97.88 77 ALA B CA 1
ATOM 1475 C C . ALA B 1 77 ? 5.887 -16.844 -7.516 1 97.88 77 ALA B C 1
ATOM 1477 O O . ALA B 1 77 ? 7.012 -16.453 -7.832 1 97.88 77 ALA B O 1
ATOM 1478 N N . ARG B 1 78 ? 5.66 -17.906 -6.785 1 97.06 78 ARG B N 1
ATOM 1479 C CA . ARG B 1 78 ? 6.781 -18.734 -6.344 1 97.06 78 ARG B CA 1
ATOM 1480 C C . ARG B 1 78 ? 7.52 -19.328 -7.535 1 97.06 78 ARG B C 1
ATOM 1482 O O . ARG B 1 78 ? 8.75 -19.422 -7.531 1 97.06 78 ARG B O 1
ATOM 1489 N N . LEU B 1 79 ? 6.805 -19.797 -8.5 1 95.19 79 LEU B N 1
ATOM 1490 C CA . LEU B 1 79 ? 7.402 -20.344 -9.719 1 95.19 79 LEU B CA 1
ATOM 1491 C C . LEU B 1 79 ? 8.273 -19.312 -10.414 1 95.19 79 LEU B C 1
ATOM 1493 O O . LEU B 1 79 ? 9.375 -19.609 -10.867 1 95.19 79 LEU B O 1
ATOM 1497 N N . GLN B 1 80 ? 7.762 -18.109 -10.469 1 93.75 80 GLN B N 1
ATOM 1498 C CA . GLN B 1 80 ? 8.5 -17.031 -11.109 1 93.75 80 GLN B CA 1
ATOM 1499 C C . GLN B 1 80 ? 9.758 -16.672 -10.32 1 93.75 80 GLN B C 1
ATOM 1501 O O . GLN B 1 80 ? 10.805 -16.375 -10.898 1 93.75 80 GLN B O 1
ATOM 1506 N N . GLU B 1 81 ? 9.617 -16.625 -9.031 1 93.31 81 GLU B N 1
ATOM 1507 C CA . GLU B 1 81 ? 10.758 -16.375 -8.164 1 93.31 81 GLU B CA 1
ATOM 1508 C C . GLU B 1 81 ? 11.875 -17.391 -8.406 1 93.31 81 GLU B C 1
ATOM 1510 O O . GLU B 1 81 ? 13.047 -17.016 -8.484 1 93.31 81 GLU B O 1
ATOM 1515 N N . ASP B 1 82 ? 11.508 -18.656 -8.508 1 91.62 82 ASP B N 1
ATOM 1516 C CA . ASP B 1 82 ? 12.461 -19.734 -8.766 1 91.62 82 ASP B CA 1
ATOM 1517 C C . ASP B 1 82 ? 13.148 -19.547 -10.117 1 91.62 82 ASP B C 1
ATOM 1519 O O . ASP B 1 82 ? 14.344 -19.797 -10.25 1 91.62 82 ASP B O 1
ATOM 1523 N N . LYS B 1 83 ? 12.422 -19.141 -11.047 1 89.31 83 LYS B N 1
ATOM 1524 C CA . LYS B 1 83 ? 12.961 -18.922 -12.383 1 89.31 83 LYS B CA 1
ATOM 1525 C C . LYS B 1 83 ? 14.016 -17.812 -12.367 1 89.31 83 LYS B C 1
ATOM 1527 O O . LYS B 1 83 ? 15.062 -17.938 -13 1 89.31 83 LYS B O 1
ATOM 1532 N N . PHE B 1 84 ? 13.758 -16.797 -11.617 1 85.75 84 PHE B N 1
ATOM 1533 C CA . PHE B 1 84 ? 14.688 -15.664 -11.562 1 85.75 84 PHE B CA 1
ATOM 1534 C C . PHE B 1 84 ? 15.938 -16.031 -10.773 1 85.75 84 PHE B C 1
ATOM 1536 O O . PHE B 1 84 ? 17.047 -15.586 -11.102 1 85.75 84 PHE B O 1
ATOM 1543 N N . GLN B 1 85 ? 15.742 -16.766 -9.789 1 82.69 85 GLN B N 1
ATOM 1544 C CA . GLN B 1 85 ? 16.906 -17.219 -9.023 1 82.69 85 GLN B CA 1
ATOM 1545 C C . GLN B 1 85 ? 17.797 -18.125 -9.859 1 82.69 85 GLN B C 1
ATOM 1547 O O . GLN B 1 85 ? 19.016 -18.062 -9.766 1 82.69 85 GLN B O 1
ATOM 1552 N N . ASP B 1 86 ? 17.219 -18.906 -10.672 1 81.44 86 ASP B N 1
ATOM 1553 C CA . ASP B 1 86 ? 17.969 -19.781 -11.57 1 81.44 86 ASP B CA 1
ATOM 1554 C C . ASP B 1 86 ? 18.75 -18.969 -12.602 1 81.44 86 ASP B C 1
ATOM 1556 O O . ASP B 1 86 ? 19.891 -19.297 -12.922 1 81.44 86 ASP B O 1
ATOM 1560 N N . LEU B 1 87 ? 18.172 -17.953 -12.992 1 78.19 87 LEU B N 1
ATOM 1561 C CA . LEU B 1 87 ? 18.812 -17.078 -13.969 1 78.19 87 LEU B CA 1
ATOM 1562 C C . LEU B 1 87 ? 19.953 -16.297 -13.336 1 78.19 87 LEU B C 1
ATOM 1564 O O . LEU B 1 87 ? 21.016 -16.125 -13.945 1 78.19 87 LEU B O 1
ATOM 1568 N N . ALA B 1 88 ? 19.703 -15.859 -12.172 1 74.44 88 ALA B N 1
ATOM 1569 C CA . ALA B 1 88 ? 20.734 -15.125 -11.453 1 74.44 88 ALA B CA 1
ATOM 1570 C C . ALA B 1 88 ? 21.922 -16.031 -11.125 1 74.44 88 ALA B C 1
ATOM 1572 O O .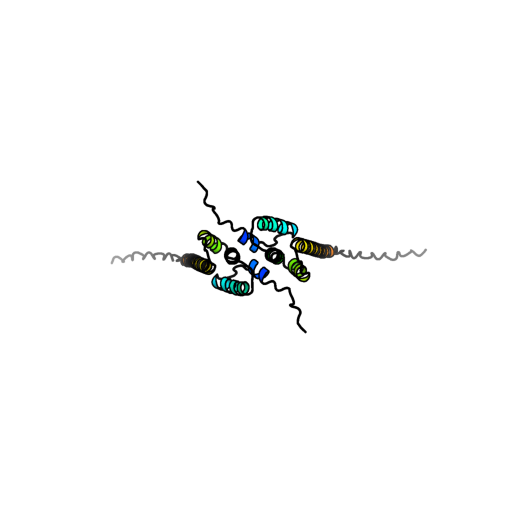 ALA B 1 88 ? 23.078 -15.617 -11.227 1 74.44 88 ALA B O 1
ATOM 1573 N N . HIS B 1 89 ? 21.672 -17.234 -10.828 1 76.69 89 HIS B N 1
ATOM 1574 C CA . HIS B 1 89 ? 22.719 -18.219 -10.539 1 76.69 89 HIS B CA 1
ATOM 15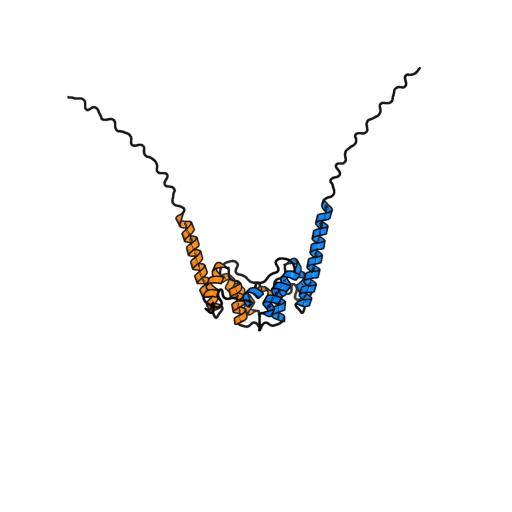75 C C . HIS B 1 89 ? 23.469 -18.625 -11.805 1 76.69 89 HIS B C 1
ATOM 1577 O O . HIS B 1 89 ? 24.688 -18.797 -11.781 1 76.69 89 HIS B O 1
ATOM 1583 N N . ALA B 1 90 ? 22.906 -18.656 -12.852 1 76.12 90 ALA B N 1
ATOM 1584 C CA . ALA B 1 90 ? 23.531 -18.984 -14.125 1 76.12 90 ALA B CA 1
ATOM 1585 C C . ALA B 1 90 ? 24.438 -17.859 -14.594 1 76.12 90 ALA B C 1
ATOM 1587 O O . ALA B 1 90 ? 25.516 -18.125 -15.164 1 76.12 90 ALA B O 1
ATOM 1588 N N . SER B 1 91 ? 24.109 -16.75 -14.445 1 70.31 91 SER B N 1
ATOM 1589 C CA . SER B 1 91 ? 24.891 -15.594 -14.875 1 70.31 91 SER B CA 1
ATOM 1590 C C . SER B 1 91 ? 26.156 -15.445 -14.039 1 70.31 91 SER B C 1
ATOM 1592 O O . SER B 1 91 ? 27.188 -14.969 -14.531 1 70.31 91 SER B O 1
ATOM 1594 N N . CYS B 1 92 ? 26.141 -15.797 -12.859 1 69.12 92 CYS B N 1
ATOM 1595 C CA . CYS B 1 92 ? 27.312 -15.695 -11.992 1 69.12 92 CYS B CA 1
ATOM 1596 C C . CYS B 1 92 ? 28.266 -16.844 -12.234 1 69.12 92 CYS B C 1
ATOM 1598 O O . CYS B 1 92 ? 29.484 -16.688 -12.086 1 69.12 92 CYS B O 1
ATOM 1600 N N . SER B 1 93 ? 27.859 -18 -12.609 1 64.88 93 SER B N 1
ATOM 1601 C CA . SER B 1 93 ? 28.75 -19.156 -12.781 1 64.88 93 SER B CA 1
ATOM 1602 C C . SER B 1 93 ? 29.625 -18.984 -14.016 1 64.88 93 SER B C 1
ATOM 1604 O O . SER B 1 93 ? 30.734 -19.531 -14.07 1 64.88 93 SER B O 1
ATOM 1606 N N . HIS B 1 94 ? 29.156 -18.328 -15.023 1 57.16 94 HIS B N 1
ATOM 1607 C CA . HIS B 1 94 ? 29.969 -18.359 -16.234 1 57.16 94 HIS B CA 1
ATOM 1608 C C . HIS B 1 94 ? 31.281 -17.609 -16.031 1 57.16 94 HIS B C 1
ATOM 1610 O O . HIS B 1 94 ? 32.25 -17.891 -16.734 1 57.16 94 HIS B O 1
ATOM 1616 N N . SER B 1 95 ? 31.109 -16.484 -15.484 1 54.91 95 SER B N 1
ATOM 1617 C CA . SER B 1 95 ? 32.25 -15.641 -15.867 1 54.91 95 SER B CA 1
ATOM 1618 C C . SER B 1 95 ? 33.531 -16.156 -15.25 1 54.91 95 SER B C 1
ATOM 1620 O O . SER B 1 95 ? 34.562 -15.492 -15.336 1 54.91 95 SER B O 1
ATOM 1622 N N . SER B 1 96 ? 33.406 -16.906 -14.195 1 54.28 96 SER B N 1
ATOM 1623 C CA . SER B 1 96 ? 34.781 -17.062 -13.695 1 54.28 96 SER B CA 1
ATOM 1624 C C . SER B 1 96 ? 35.594 -17.953 -14.633 1 54.28 96 SER B C 1
ATOM 1626 O O . SER B 1 96 ? 35.562 -19.172 -14.523 1 54.28 96 SER B O 1
ATOM 1628 N N . MET B 1 97 ? 35.406 -17.766 -15.938 1 54.12 97 MET B N 1
ATOM 1629 C CA . MET B 1 97 ? 36.406 -18.5 -16.719 1 54.12 97 MET B CA 1
ATOM 1630 C C . MET B 1 97 ? 37.812 -18.219 -16.203 1 54.12 97 MET B C 1
ATOM 1632 O O . MET B 1 97 ? 38.188 -17.062 -16.016 1 54.12 97 MET B O 1
ATOM 1636 N N . PRO B 1 98 ? 38.406 -19.156 -15.57 1 54.75 98 PRO B N 1
ATOM 1637 C CA . PRO B 1 98 ? 39.812 -18.938 -15.195 1 54.75 98 PRO B CA 1
ATOM 1638 C C . PRO B 1 98 ? 40.656 -18.375 -16.344 1 54.75 98 PRO B C 1
ATOM 1640 O O . PRO B 1 98 ? 40.5 -18.797 -17.484 1 54.75 98 PRO B O 1
ATOM 1643 N N . TRP B 1 99 ? 40.875 -17.078 -16.438 1 55.94 99 TRP B N 1
ATOM 1644 C CA . TRP B 1 99 ? 41.906 -16.578 -17.328 1 55.94 99 TRP B CA 1
ATOM 1645 C C . TRP B 1 99 ? 43.062 -17.547 -17.422 1 55.94 99 TRP B C 1
ATOM 1647 O O . TRP B 1 99 ? 43.75 -17.797 -16.422 1 55.94 99 TRP B O 1
ATOM 1657 N N . GLN B 1 100 ? 43.031 -18.688 -18 1 53.03 100 GLN B N 1
ATOM 1658 C CA . GLN B 1 100 ? 44.188 -19.516 -18.281 1 53.03 100 GLN B CA 1
ATOM 1659 C C . GLN B 1 100 ? 45.344 -18.688 -18.812 1 53.03 100 GLN B C 1
ATOM 1661 O O . GLN B 1 100 ? 45.219 -18.016 -19.844 1 53.03 100 GLN B O 1
ATOM 1666 N N . LEU B 1 101 ? 46.094 -17.953 -17.984 1 52.91 101 LEU B N 1
ATOM 1667 C CA . LEU B 1 101 ? 47.406 -17.438 -18.359 1 52.91 101 LEU B CA 1
ATOM 1668 C C . LEU B 1 101 ? 48.125 -18.422 -19.297 1 52.91 101 LEU B C 1
ATOM 1670 O O . LEU B 1 101 ? 48.25 -19.609 -18.984 1 52.91 101 LEU B O 1
ATOM 1674 N N . SER B 1 102 ? 47.906 -18.422 -20.594 1 52.62 102 SER B N 1
ATOM 1675 C CA . SER B 1 102 ? 48.719 -19.109 -21.609 1 52.62 102 SER B CA 1
ATOM 1676 C C . SER B 1 102 ? 50.188 -19.016 -21.281 1 52.62 102 SER B C 1
ATOM 1678 O O . SER B 1 102 ? 50.781 -17.922 -21.25 1 52.62 102 SER B O 1
ATOM 1680 N N . SER B 1 103 ? 50.781 -19.75 -20.281 1 51.53 103 SER B N 1
ATOM 1681 C CA . SER B 1 103 ? 52.25 -19.891 -20.125 1 51.53 103 SER B CA 1
ATOM 1682 C C . SER B 1 103 ? 52.906 -20.188 -21.469 1 51.53 103 SER B C 1
ATOM 1684 O O . SER B 1 103 ? 52.625 -21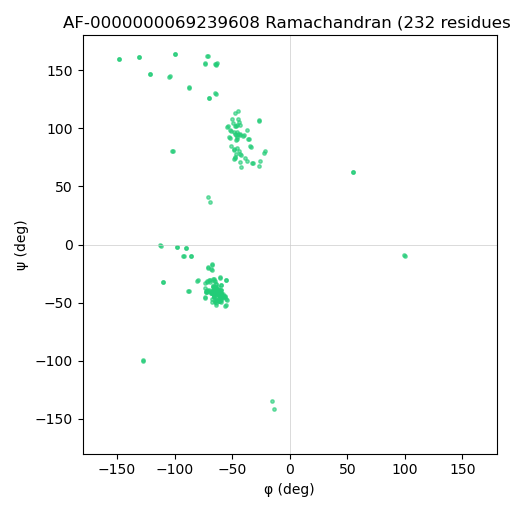.203 -22.109 1 51.53 103 SER B O 1
ATOM 1686 N N . SER B 1 104 ? 53.219 -19.234 -22.359 1 52.25 104 SER B N 1
ATOM 1687 C CA . SER B 1 104 ? 54.094 -19.312 -23.531 1 52.25 104 SER B CA 1
ATOM 1688 C C . SER B 1 104 ? 55.375 -20.094 -23.25 1 52.25 104 SER B C 1
ATOM 1690 O O . SER B 1 104 ? 56.188 -19.656 -22.453 1 52.25 104 SER B O 1
ATOM 1692 N N . ALA B 1 105 ? 55.375 -21.453 -22.984 1 53.34 105 ALA B N 1
ATOM 1693 C CA . ALA B 1 105 ? 56.531 -22.328 -22.969 1 53.34 105 ALA B CA 1
ATOM 1694 C C . ALA B 1 105 ? 57.406 -22.078 -24.203 1 53.34 105 ALA B C 1
ATOM 1696 O O . ALA B 1 105 ? 56.906 -22.094 -25.328 1 53.34 105 ALA B O 1
ATOM 1697 N N . ARG B 1 106 ? 58.438 -21.188 -24.141 1 54.62 106 ARG B N 1
ATOM 1698 C CA . ARG B 1 106 ? 59.5 -20.938 -25.109 1 54.62 106 ARG B CA 1
ATOM 1699 C C . ARG B 1 106 ? 60.125 -22.234 -25.578 1 54.62 106 ARG B C 1
ATOM 1701 O O . ARG B 1 106 ? 60.625 -23.031 -24.781 1 54.62 106 ARG B O 1
ATOM 1708 N N . PRO B 1 107 ? 59.844 -22.766 -26.7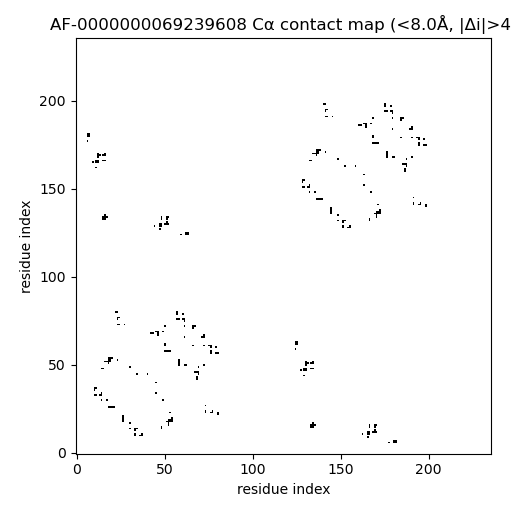34 1 56.53 107 PRO B N 1
ATOM 1709 C CA . PRO B 1 107 ? 60.469 -23.984 -27.25 1 56.53 107 PRO B CA 1
ATOM 1710 C C . PRO B 1 107 ? 62 -23.906 -27.25 1 56.53 107 PRO B C 1
ATOM 1712 O O . PRO B 1 107 ? 62.562 -22.922 -27.703 1 56.53 107 PRO B O 1
ATOM 1715 N N . VAL B 1 108 ? 62.812 -24.469 -26.359 1 55.22 108 VAL B N 1
ATOM 1716 C CA . VAL B 1 108 ? 64.25 -24.625 -26.328 1 55.22 108 VAL B CA 1
ATOM 1717 C C . VAL B 1 108 ? 64.75 -25.281 -27.625 1 55.22 108 VAL B C 1
ATOM 1719 O O . VAL B 1 108 ? 64.25 -26.375 -27.984 1 55.22 108 VAL B O 1
ATOM 1722 N N . ILE B 1 109 ? 65.125 -24.594 -28.625 1 56.31 109 ILE B N 1
ATOM 1723 C CA . ILE B 1 109 ? 65.75 -24.984 -29.875 1 56.31 109 ILE B CA 1
ATOM 1724 C C . ILE B 1 109 ? 66.938 -25.906 -29.609 1 56.31 109 ILE B C 1
ATOM 1726 O O . ILE B 1 109 ? 67.875 -25.531 -28.906 1 56.31 109 ILE B O 1
ATOM 1730 N N . LYS B 1 110 ? 66.75 -27.25 -29.391 1 57.06 110 LYS B N 1
ATOM 1731 C CA . LYS B 1 110 ? 67.812 -28.266 -29.344 1 57.06 110 LYS B CA 1
ATOM 1732 C C . LYS B 1 110 ? 68.812 -28.062 -30.453 1 57.06 110 LYS B C 1
ATOM 1734 O O . LYS B 1 110 ? 68.438 -27.953 -31.625 1 57.06 110 LYS B O 1
ATOM 1739 N N . ALA B 1 111 ? 69.938 -27.531 -30.156 1 60.59 111 ALA B N 1
ATOM 1740 C CA . ALA B 1 111 ? 71.125 -27.328 -31 1 60.59 111 ALA B CA 1
ATOM 1741 C C . ALA B 1 111 ? 71.5 -28.578 -31.781 1 60.59 111 ALA B C 1
ATOM 1743 O O . ALA B 1 111 ? 71.312 -29.703 -31.297 1 60.59 111 ALA B O 1
ATOM 1744 N N . PRO B 1 112 ? 71.375 -28.547 -33.156 1 57.66 112 PRO B N 1
ATOM 1745 C CA . PRO B 1 112 ? 71.75 -29.688 -33.969 1 57.66 112 PRO B CA 1
ATOM 1746 C C . PRO B 1 112 ? 73.125 -30.281 -33.562 1 57.66 112 PRO B C 1
ATOM 1748 O O . PRO B 1 112 ? 74.062 -29.547 -33.375 1 57.66 112 PRO B O 1
ATOM 1751 N N . GLU B 1 113 ? 73.062 -31.234 -32.656 1 57.53 113 GLU B N 1
ATOM 1752 C CA . GLU B 1 113 ? 74.312 -31.922 -32.25 1 57.53 113 GLU B CA 1
ATOM 1753 C C . GLU B 1 113 ? 75.125 -32.312 -33.438 1 57.53 113 GLU B C 1
ATOM 1755 O O . GLU B 1 113 ? 74.688 -32.906 -34.406 1 57.53 113 GLU B O 1
ATOM 1760 N N . VAL B 1 114 ? 76.188 -31.594 -33.781 1 59.91 114 VAL B N 1
ATOM 1761 C CA . VAL B 1 114 ? 77.25 -31.797 -34.75 1 59.91 114 VAL B CA 1
ATOM 1762 C C . VAL B 1 114 ? 77.812 -33.219 -34.625 1 59.91 114 VAL B C 1
ATOM 1764 O O . VAL B 1 114 ? 78.312 -33.594 -33.562 1 59.91 114 VAL B O 1
ATOM 1767 N N . THR B 1 115 ? 77.062 -34.219 -35.094 1 57.53 115 THR B N 1
ATOM 1768 C CA . THR B 1 115 ? 77.562 -35.562 -35.156 1 57.53 115 THR B CA 1
ATOM 1769 C C . THR B 1 115 ? 79 -35.594 -35.688 1 57.53 115 THR B C 1
ATOM 1771 O O . THR B 1 115 ? 79.25 -35.094 -36.781 1 57.53 115 THR B O 1
ATOM 1774 N N . PRO B 1 116 ? 80 -35.594 -34.844 1 59.28 116 PRO B N 1
ATOM 1775 C CA . PRO B 1 116 ? 81.375 -35.688 -35.281 1 59.28 116 PRO B CA 1
ATOM 1776 C C . PRO B 1 116 ? 81.562 -36.75 -36.344 1 59.28 116 PRO B C 1
ATOM 1778 O O . PRO B 1 116 ? 80.875 -37.75 -36.375 1 59.28 116 PRO B O 1
ATOM 1781 N N . THR B 1 117 ? 81.812 -36.438 -37.656 1 59.47 117 THR B N 1
ATOM 1782 C CA . THR B 1 117 ? 82.25 -37.281 -38.781 1 59.47 117 THR B CA 1
ATOM 1783 C C . THR B 1 117 ? 83.312 -38.281 -38.312 1 59.47 117 THR B C 1
ATOM 1785 O O . THR B 1 117 ? 84.375 -37.875 -37.844 1 59.47 117 THR B O 1
ATOM 1788 N N . ALA B 1 118 ? 82.875 -39.562 -37.906 1 43.22 118 ALA B N 1
ATOM 1789 C CA . ALA B 1 118 ? 83.938 -40.562 -38.031 1 43.22 118 ALA B CA 1
ATOM 1790 C C . ALA B 1 118 ? 84.375 -40.781 -39.469 1 43.22 118 ALA B C 1
ATOM 1792 O O . ALA B 1 118 ? 83.5 -40.719 -40.375 1 43.22 118 ALA B O 1
#

InterPro domains:
  IPR005162 Retrotransposon-derived protein PEG10, N-terminal capsid-like domain [PF03732] (10-55)

Radius of gyration: 35.07 Å; Cα contacts (8 Å, |Δi|>4): 176; chains: 2; bounding box: 101×114×72 Å

Organism: Vicia faba (NCBI:txid3906)

Nearest PDB structures (foldseek):
  6bht-assembly2_G  TM=8.136E-01  e=2.820E+00  Human immunodeficiency virus type 1 (NEW YORK-5 ISOLATE)
  5tsx-assembly1_H  TM=8.043E-01  e=2.820E+00  Human immunodeficiency virus type 1 (NEW YORK-5 ISOLATE)
  4x3x-assembly1_A  TM=7.692E-01  e=4.740E+00  Rattus norvegicus
  8tqp-assembly1_C  TM=7.082E-01  e=3.987E+00  Human immunodeficiency virus 1
  6bht-assembly2_G  TM=8.139E-01  e=2.839E+00  Human immunodeficiency virus type 1 (NEW YORK-5 ISOLATE)

pLDDT: mean 80.41, std 19.91, range [23.41, 98.19]

Solvent-accessible surface area (backbone atoms only — not comparable to full-atom values): 14351 Å² total; per-residue (Å²): 128,81,71,60,84,62,81,73,78,46,57,65,18,52,49,35,58,43,56,49,82,78,49,61,67,59,34,49,52,56,48,49,61,38,53,70,72,54,79,91,72,50,70,66,57,51,34,36,40,54,51,53,18,41,48,68,86,35,27,58,57,37,52,74,65,60,60,92,43,56,70,55,40,49,52,49,31,44,53,46,50,52,52,50,52,50,50,55,52,53,64,61,64,58,70,71,56,74,79,72,75,77,78,80,76,75,81,80,78,77,71,81,77,78,70,75,83,126,127,79,72,60,86,70,80,72,78,47,57,66,19,52,49,35,58,44,57,48,83,79,49,62,68,61,37,49,54,57,48,49,61,37,53,70,72,56,79,91,72,50,70,67,56,52,34,35,38,54,52,52,19,42,47,70,84,35,26,59,57,38,52,74,66,59,60,91,42,55,69,54,39,50,51,48,32,44,55,45,49,53,53,50,51,52,50,55,52,53,62,62,63,58,66,68,57,75,76,72,76,78,76,79,76,75,79,80,79,77,71,81,74,78,71,76,84,126

Sequence (236 aa):
MRIAPTAFDDPRGKLFKLTQSTTVTTYLTEFEVLANRLEGLSDADLLSCFISGLKSNVLHEVVAQQPTSISLAAGLARLQEDKFQDLAHASCSHSSMPWQLSSSARPVIKAPEVTPTAMRIAPTAFDDPRGKLFKLTQSTTVTTYLTEFEVLANRLEGLSDADLLSCFISGLKSNVLHEVVAQQPTSISLAAGLARLQEDKFQDLAHASCSHSSMPWQLSSSARPVIKAPEVTPTA